Protein AF-A0A3M2BZP8-F1 (afdb_monomer_lite)

pLDDT: mean 83.69, std 23.98, range [23.84, 98.75]

Sequence (234 aa):
MWPFHSRRFLASRSTAAERRIIMSPLTSPSVQTRRSAGGCSAMNPIDATLLNRGLSWREYRATVEKNADVFDRVYDDPGFDDADLAPLHAVPPLTVVAIGEDWCPDVYHTLPAWVRVAERLPGWELKIFPRDQHPQLMDAFLYRGRARRVPVYAFYDRRRYLQTWWSGRSAEAQRAVDGWLAGRTFDQLEPAERAALGKRLDAGYRERFRRANFDEILALLKAFFHLGPDGAGA

Radius of gyration: 27.1 Å; chains: 1; bounding box: 59×71×75 Å

Foldseek 3Di:
DDDDDDDDDDDDDDDDDDDDDDDDDDDDDDDPPDPDCPDPPPFALDDPVRLVPFDAPVRVLVVQPAPNVLLVVCLVVVPDDVQLLQLVLLPAAKEKEWEDDNPDLQCSLAVSSVSVSQVPHPNHHYGYDHCVVCVSSLQSVADVNHHSFDTKIWIAHPVRGTQDIDGHFAPVLVVVLCVLCVPHDLVPDDPVSNVVSVVVSNVCSVPPRSVRRSVVVSVVSCVSQVQDPNSDHD

Structure (mmCIF, N/CA/C/O backbone):
data_AF-A0A3M2BZP8-F1
#
_entry.id   AF-A0A3M2BZP8-F1
#
loop_
_atom_site.group_PDB
_atom_site.id
_atom_site.type_symbol
_atom_site.label_atom_id
_atom_site.label_alt_id
_atom_site.label_comp_id
_atom_site.label_asym_id
_atom_site.label_entity_id
_atom_site.label_seq_id
_atom_site.pdbx_PDB_ins_code
_atom_site.Cartn_x
_atom_site.Cartn_y
_atom_site.Cartn_z
_atom_site.occupancy
_atom_site.B_iso_or_equiv
_atom_site.auth_seq_id
_atom_site.auth_comp_id
_atom_site.auth_asym_id
_atom_site.auth_atom_id
_atom_site.pdbx_PDB_model_num
ATOM 1 N N . MET A 1 1 ? 41.852 29.435 -46.668 1.00 35.12 1 MET A N 1
ATOM 2 C CA . MET A 1 1 ? 41.177 30.748 -46.714 1.00 35.12 1 MET A CA 1
ATOM 3 C C . MET A 1 1 ? 40.798 31.108 -45.276 1.00 35.12 1 MET A C 1
ATOM 5 O O . MET A 1 1 ? 40.003 30.406 -44.672 1.00 35.12 1 MET A O 1
ATOM 9 N N . TRP A 1 2 ? 41.532 32.055 -44.687 1.00 23.84 2 TRP A N 1
ATOM 10 C CA . TRP A 1 2 ? 41.363 32.664 -43.345 1.00 23.84 2 TRP A CA 1
ATOM 11 C C . TRP A 1 2 ? 40.157 33.649 -43.322 1.00 23.84 2 TRP A C 1
ATOM 13 O O . TRP A 1 2 ? 39.629 33.869 -44.413 1.00 23.84 2 TRP A O 1
ATOM 23 N N . PRO A 1 3 ? 39.769 34.327 -42.200 1.00 47.00 3 PRO A N 1
ATOM 24 C CA . PRO A 1 3 ? 40.460 34.448 -40.895 1.00 47.00 3 PRO A CA 1
ATOM 25 C C . PRO A 1 3 ? 39.604 34.384 -39.588 1.00 47.00 3 PRO A C 1
ATOM 27 O O . PRO A 1 3 ? 38.404 34.625 -39.570 1.00 47.00 3 PRO A O 1
ATOM 30 N N . PHE A 1 4 ? 40.314 34.109 -38.480 1.00 29.33 4 PHE A N 1
ATOM 31 C CA . PHE A 1 4 ? 40.348 34.746 -37.140 1.00 29.33 4 PHE A CA 1
ATOM 32 C C . PHE A 1 4 ? 39.194 35.632 -36.613 1.00 29.33 4 PHE A C 1
ATOM 34 O O . PHE A 1 4 ? 38.846 36.622 -37.246 1.00 29.33 4 PHE A O 1
ATOM 41 N N . HIS A 1 5 ? 38.840 35.453 -35.323 1.00 33.66 5 HIS A N 1
ATOM 42 C CA . HIS A 1 5 ? 39.260 36.363 -34.226 1.00 33.66 5 HIS A CA 1
ATOM 43 C C . HIS A 1 5 ? 39.011 35.785 -32.814 1.00 33.66 5 HIS A C 1
ATOM 45 O O . HIS A 1 5 ? 37.907 35.387 -32.456 1.00 33.66 5 HIS A O 1
ATOM 51 N N . SER A 1 6 ? 40.065 35.805 -31.997 1.00 37.69 6 SER A N 1
ATOM 52 C CA . SER A 1 6 ? 40.129 35.478 -30.569 1.00 37.69 6 SER A CA 1
ATOM 53 C C . SER A 1 6 ? 39.986 36.749 -29.713 1.00 37.69 6 SER A C 1
ATOM 55 O O . SER A 1 6 ? 40.478 37.813 -30.089 1.00 37.69 6 SER A O 1
ATOM 57 N N . ARG A 1 7 ? 39.333 36.660 -28.543 1.00 39.12 7 ARG A N 1
ATOM 58 C CA . ARG A 1 7 ? 39.250 37.759 -27.559 1.00 39.12 7 ARG A CA 1
ATOM 59 C C . ARG A 1 7 ? 40.073 37.444 -26.309 1.00 39.12 7 ARG A C 1
ATOM 61 O O . ARG A 1 7 ? 39.991 36.355 -25.751 1.00 39.12 7 ARG A O 1
ATOM 68 N N . ARG A 1 8 ? 40.883 38.434 -25.923 1.00 35.03 8 ARG A N 1
ATOM 69 C CA . ARG A 1 8 ? 41.808 38.474 -24.783 1.00 35.03 8 ARG A CA 1
ATOM 70 C C . ARG A 1 8 ? 41.093 38.779 -23.460 1.00 35.03 8 ARG A C 1
ATOM 72 O O . ARG A 1 8 ? 40.135 39.545 -23.429 1.00 35.03 8 ARG A O 1
ATOM 79 N N . PHE A 1 9 ? 41.673 38.242 -22.388 1.00 36.06 9 PHE A N 1
ATOM 80 C CA . PHE A 1 9 ? 41.517 38.638 -20.986 1.00 36.06 9 PHE A CA 1
ATOM 81 C C . PHE A 1 9 ? 42.025 40.064 -20.721 1.00 36.06 9 PHE A C 1
ATOM 83 O O . PHE A 1 9 ? 43.038 40.466 -21.293 1.00 36.06 9 PHE A O 1
ATOM 90 N N . LEU A 1 10 ? 41.404 40.757 -19.761 1.00 35.00 10 LEU A N 1
ATOM 91 C CA . LEU A 1 10 ? 42.016 41.844 -18.990 1.00 35.00 10 LEU A CA 1
ATOM 92 C C . LEU A 1 10 ? 41.436 41.863 -17.567 1.00 35.00 10 LEU A C 1
ATOM 94 O O . LEU A 1 10 ? 40.225 41.897 -17.369 1.00 35.00 10 LEU A O 1
ATOM 98 N N . ALA A 1 11 ? 42.346 41.801 -16.597 1.00 35.75 11 ALA A N 1
ATOM 99 C CA . ALA A 1 11 ? 42.114 41.857 -15.161 1.00 35.75 11 ALA A CA 1
ATOM 100 C C . ALA A 1 11 ? 41.783 43.287 -14.695 1.00 35.75 11 ALA A C 1
ATOM 102 O O . ALA A 1 11 ? 42.394 44.244 -15.176 1.00 35.75 11 ALA A O 1
ATOM 103 N N . SER A 1 12 ? 40.876 43.437 -13.722 1.00 38.34 12 SER A N 1
ATOM 104 C CA . SER A 1 12 ? 40.626 44.722 -13.055 1.00 38.34 12 SER A CA 1
ATOM 105 C C . SER A 1 12 ? 41.411 44.833 -11.749 1.00 38.34 12 SER A C 1
ATOM 107 O O . SER A 1 12 ? 41.477 43.900 -10.950 1.00 38.34 12 SER A O 1
ATOM 109 N N . ARG A 1 13 ? 42.015 46.006 -11.554 1.00 34.12 13 ARG A N 1
ATOM 110 C CA . ARG A 1 13 ? 42.872 46.366 -10.424 1.00 34.12 13 ARG A CA 1
ATOM 111 C C . ARG A 1 13 ? 42.067 46.735 -9.175 1.00 34.12 13 ARG A C 1
ATOM 113 O O . ARG A 1 13 ? 40.974 47.282 -9.262 1.00 34.12 13 ARG A O 1
ATOM 120 N N . SER A 1 14 ? 42.698 46.453 -8.040 1.00 34.34 14 SER A N 1
ATOM 121 C CA . SER A 1 14 ? 42.364 46.865 -6.676 1.00 34.34 14 SER A CA 1
ATOM 122 C C . SER A 1 14 ? 42.634 48.358 -6.448 1.00 34.34 14 SER A C 1
ATOM 124 O O . SER A 1 14 ? 43.655 48.870 -6.912 1.00 34.34 14 SER A O 1
ATOM 126 N N . THR A 1 15 ? 41.774 49.020 -5.670 1.00 34.75 15 THR A N 1
ATOM 127 C CA . THR A 1 15 ? 42.118 50.226 -4.907 1.00 34.75 15 THR A CA 1
ATOM 128 C C . THR A 1 15 ? 41.567 50.113 -3.486 1.00 34.75 15 THR A C 1
ATOM 130 O O . THR A 1 15 ? 40.387 49.848 -3.263 1.00 34.75 15 THR A O 1
ATOM 133 N N . ALA A 1 16 ? 42.472 50.285 -2.525 1.00 33.19 16 ALA A N 1
ATOM 134 C CA . ALA A 1 16 ? 42.224 50.300 -1.093 1.00 33.19 16 ALA A CA 1
ATOM 135 C C . ALA A 1 16 ? 41.763 51.690 -0.629 1.00 33.19 16 ALA A C 1
ATOM 137 O O . ALA A 1 16 ? 42.262 52.703 -1.117 1.00 33.19 16 ALA A O 1
ATOM 138 N N . ALA A 1 17 ? 40.865 51.725 0.355 1.00 33.28 17 ALA A N 1
ATOM 139 C CA . ALA A 1 17 ? 40.639 52.879 1.216 1.00 33.28 17 ALA A CA 1
ATOM 140 C C . ALA A 1 17 ? 40.356 52.387 2.644 1.00 33.28 17 ALA A C 1
ATOM 142 O O . ALA A 1 17 ? 39.631 51.415 2.862 1.00 33.28 17 ALA A O 1
ATOM 143 N N . GLU A 1 18 ? 41.019 53.041 3.587 1.00 39.38 18 GLU A N 1
ATOM 144 C CA . GLU A 1 18 ? 41.292 52.641 4.963 1.00 39.38 18 GLU A CA 1
ATOM 145 C C . GLU A 1 18 ? 40.043 52.560 5.854 1.00 39.38 18 GLU A C 1
ATOM 147 O O . GLU A 1 18 ? 39.117 53.365 5.743 1.00 39.38 18 GLU A O 1
ATOM 152 N N . ARG A 1 19 ? 40.048 51.636 6.827 1.00 36.38 19 ARG A N 1
ATOM 153 C CA . ARG A 1 19 ? 39.135 51.677 7.978 1.00 36.38 19 ARG A CA 1
ATOM 154 C C . ARG A 1 19 ? 39.899 51.460 9.281 1.00 36.38 19 ARG A C 1
ATOM 156 O O . ARG A 1 19 ? 40.501 50.414 9.502 1.00 36.38 19 ARG A O 1
ATOM 163 N N . ARG A 1 20 ? 39.845 52.492 10.129 1.00 33.12 20 ARG A N 1
ATOM 164 C CA . ARG A 1 20 ? 40.315 52.518 11.519 1.00 33.12 20 ARG A CA 1
ATOM 165 C C . ARG A 1 20 ? 39.634 51.431 12.350 1.00 33.12 20 ARG A C 1
ATOM 167 O O . ARG A 1 20 ? 38.415 51.284 12.317 1.00 33.12 20 ARG A O 1
ATOM 174 N N . ILE A 1 21 ? 40.449 50.750 13.145 1.00 34.12 21 ILE A N 1
ATOM 175 C CA . ILE A 1 21 ? 40.053 49.850 14.225 1.00 34.12 21 ILE A CA 1
ATOM 176 C C . ILE A 1 21 ? 39.762 50.704 15.463 1.00 34.12 21 ILE A C 1
ATOM 178 O O . ILE A 1 21 ? 40.644 51.422 15.927 1.00 34.12 21 ILE A O 1
ATOM 182 N N . ILE A 1 22 ? 38.552 50.598 16.014 1.00 35.16 22 ILE A N 1
ATOM 183 C CA . ILE A 1 22 ? 38.266 50.915 17.419 1.00 35.16 22 ILE A CA 1
ATOM 184 C C . ILE A 1 22 ? 37.367 49.791 17.949 1.00 35.16 22 ILE A C 1
ATOM 186 O O . ILE A 1 22 ? 36.226 49.641 17.518 1.00 35.16 22 ILE A O 1
ATOM 190 N N . MET A 1 23 ? 37.915 48.967 18.845 1.00 31.11 23 MET A N 1
ATOM 191 C CA . MET A 1 23 ? 37.182 47.961 19.618 1.00 31.11 23 MET A CA 1
ATOM 192 C C . MET A 1 23 ? 36.393 48.641 20.742 1.00 31.11 23 MET A C 1
ATOM 194 O O . MET A 1 23 ? 36.944 49.452 21.485 1.00 31.11 23 MET A O 1
ATOM 198 N N . SER A 1 24 ? 35.129 48.259 20.921 1.00 32.78 24 SER A N 1
ATOM 199 C CA . SER A 1 24 ? 34.401 48.395 22.190 1.00 32.78 24 SER A CA 1
ATOM 200 C C . SER A 1 24 ? 33.274 47.355 22.287 1.00 32.78 24 SER A C 1
ATOM 202 O O . SER A 1 24 ? 32.834 46.848 21.254 1.00 32.78 24 SER A O 1
ATOM 204 N N . PRO A 1 25 ? 32.896 46.947 23.513 1.00 31.83 25 PRO A N 1
ATOM 205 C CA . PRO A 1 25 ? 32.469 45.582 23.798 1.00 31.83 25 PRO A CA 1
ATOM 206 C C . PRO A 1 25 ? 30.971 45.325 23.604 1.00 31.83 25 PRO A C 1
ATOM 208 O O . PRO A 1 25 ? 30.134 46.223 23.616 1.00 31.83 25 PRO A O 1
ATOM 211 N N . LEU A 1 26 ? 30.682 44.033 23.454 1.00 38.44 26 LEU A N 1
ATOM 212 C CA . LEU A 1 26 ? 29.380 43.395 23.302 1.00 38.44 26 LEU A CA 1
ATOM 213 C C . LEU A 1 26 ? 28.399 43.756 24.430 1.00 38.44 26 LEU A C 1
ATOM 215 O O . LEU A 1 26 ? 28.642 43.441 25.593 1.00 38.44 26 LEU A O 1
ATOM 219 N N . THR A 1 27 ? 27.229 44.270 24.061 1.00 35.22 27 THR A N 1
ATOM 220 C CA . THR A 1 27 ? 25.998 44.162 24.854 1.00 35.22 27 THR A CA 1
ATOM 221 C C . THR A 1 27 ? 24.877 43.653 23.948 1.00 35.22 27 THR A C 1
ATOM 223 O O . THR A 1 27 ? 24.523 44.265 22.943 1.00 35.22 27 THR A O 1
ATOM 226 N N . SER A 1 28 ? 24.366 42.460 24.266 1.00 34.47 28 SER A N 1
ATOM 227 C CA . SER A 1 28 ? 23.263 41.816 23.543 1.00 34.47 28 SER A CA 1
ATOM 228 C C . SER A 1 28 ? 21.929 42.460 23.924 1.00 34.47 28 SER A C 1
ATOM 230 O O . SER A 1 28 ? 21.627 42.515 25.117 1.00 34.47 28 SER A O 1
ATOM 232 N N . PRO A 1 29 ? 21.081 42.872 22.967 1.00 36.12 29 PRO A N 1
ATOM 233 C CA . PRO A 1 29 ? 19.684 43.138 23.256 1.00 36.12 29 PRO A CA 1
ATOM 234 C C . PRO A 1 29 ? 18.899 41.820 23.236 1.00 36.12 29 PRO A C 1
ATOM 236 O O . PRO A 1 29 ? 18.873 41.082 22.250 1.00 36.12 29 PRO A O 1
ATOM 239 N N . SER A 1 30 ? 18.261 41.526 24.363 1.00 36.44 30 SER A N 1
ATOM 240 C CA . SER A 1 30 ? 17.321 40.430 24.561 1.00 36.44 30 SER A CA 1
ATOM 241 C C . SER A 1 30 ? 16.102 40.592 23.648 1.00 36.44 30 SER A C 1
ATOM 243 O O . SER A 1 30 ? 15.212 41.407 23.889 1.00 36.44 30 SER A O 1
ATOM 245 N N . VAL A 1 31 ? 16.038 39.780 22.591 1.00 38.34 31 VAL A N 1
ATOM 246 C CA . VAL A 1 31 ? 14.840 39.636 21.759 1.00 38.34 31 VAL A CA 1
ATOM 247 C C . VAL A 1 31 ? 13.819 38.814 22.541 1.00 38.34 31 VAL A C 1
ATOM 249 O O . VAL A 1 31 ? 13.922 37.592 22.642 1.00 38.34 31 VAL A O 1
ATOM 252 N N . GLN A 1 32 ? 12.820 39.492 23.105 1.00 38.69 32 GLN A N 1
ATOM 253 C CA . GLN A 1 32 ? 11.603 38.849 23.589 1.00 38.69 32 GLN A CA 1
ATOM 254 C C . GLN A 1 32 ? 10.857 38.254 22.391 1.00 38.69 32 GLN A C 1
ATOM 256 O O . GLN A 1 32 ? 10.148 38.944 21.656 1.00 38.69 32 GLN A O 1
ATOM 261 N N . THR A 1 33 ? 11.020 36.952 22.184 1.00 36.69 33 THR A N 1
ATOM 262 C CA . THR A 1 33 ? 10.180 36.183 21.273 1.00 36.69 33 THR A CA 1
ATOM 263 C C . THR A 1 33 ? 8.782 36.094 21.873 1.00 36.69 33 THR A C 1
ATOM 265 O O . THR A 1 33 ? 8.541 35.410 22.868 1.00 36.69 33 THR A O 1
ATOM 268 N N . ARG A 1 34 ? 7.825 36.804 21.263 1.00 34.12 34 ARG A N 1
ATOM 269 C CA . ARG A 1 34 ? 6.402 36.528 21.469 1.00 34.12 34 ARG A CA 1
ATOM 270 C C . ARG A 1 34 ? 6.170 35.070 21.081 1.00 34.12 34 ARG A C 1
ATOM 272 O O . ARG A 1 34 ? 6.222 34.731 19.902 1.00 34.12 34 ARG A O 1
ATOM 279 N N . ARG A 1 35 ? 5.924 34.210 22.070 1.00 38.81 35 ARG A N 1
ATOM 280 C CA . ARG A 1 35 ? 5.328 32.893 21.846 1.00 38.81 35 ARG A CA 1
ATOM 281 C C . ARG A 1 35 ? 3.954 33.123 21.224 1.00 38.81 35 ARG A C 1
ATOM 283 O O . ARG A 1 35 ? 3.007 33.467 21.926 1.00 38.81 35 ARG A O 1
ATOM 290 N N . SER A 1 36 ? 3.849 32.956 19.910 1.00 37.56 36 SER A N 1
ATOM 291 C CA . SER A 1 36 ? 2.567 32.616 19.318 1.00 37.56 36 SER A CA 1
ATOM 292 C C . SER A 1 36 ? 2.178 31.254 19.886 1.00 37.56 36 SER A C 1
ATOM 294 O O . SER A 1 36 ? 2.935 30.285 19.814 1.00 37.56 36 SER A O 1
ATOM 296 N N . ALA A 1 37 ? 1.013 31.195 20.521 1.00 40.75 37 ALA A N 1
ATOM 297 C CA . ALA A 1 37 ? 0.361 29.947 20.868 1.00 40.75 37 ALA A CA 1
ATOM 298 C C . ALA A 1 37 ? -0.091 29.271 19.562 1.00 40.75 37 ALA A C 1
ATOM 300 O O . ALA A 1 37 ? -1.253 29.335 19.176 1.00 40.75 37 ALA A O 1
ATOM 301 N N . GLY A 1 38 ? 0.859 28.680 18.836 1.00 32.38 38 GLY A N 1
ATOM 302 C CA . GLY A 1 38 ? 0.574 27.694 17.806 1.00 32.38 38 GLY A CA 1
ATOM 303 C C . GLY A 1 38 ? 0.095 26.439 18.515 1.00 32.38 38 GLY A C 1
ATOM 304 O O . GLY A 1 38 ? 0.902 25.692 19.065 1.00 32.38 38 GLY A O 1
ATOM 305 N N . GLY A 1 39 ? -1.224 26.270 18.588 1.00 31.53 39 GLY A N 1
ATOM 306 C CA . GLY A 1 39 ? -1.847 25.096 19.180 1.00 31.53 39 GLY A CA 1
ATOM 307 C C . GLY A 1 39 ? -1.272 23.814 18.578 1.00 31.53 39 GLY A C 1
ATOM 308 O O . GLY A 1 39 ? -1.065 23.720 17.369 1.00 31.53 39 GLY A O 1
ATOM 309 N N . CYS A 1 40 ? -1.018 22.826 19.435 1.00 33.00 40 CYS A N 1
ATOM 310 C CA . CYS A 1 40 ? -0.748 21.450 19.033 1.00 33.00 40 CYS A CA 1
ATOM 311 C C . CYS A 1 40 ? -1.955 20.905 18.253 1.00 33.00 40 CYS A C 1
ATOM 313 O O . CYS A 1 40 ? -2.847 20.288 18.822 1.00 33.00 40 CYS A O 1
ATOM 315 N N . SER A 1 41 ? -1.991 21.154 16.947 1.00 39.12 41 SER A N 1
ATOM 316 C CA . SER A 1 41 ? -2.948 20.568 16.002 1.00 39.12 41 SER A CA 1
ATOM 317 C C . SER A 1 41 ? -2.222 19.680 14.982 1.00 39.12 41 SER A C 1
ATOM 319 O O . SER A 1 41 ? -2.598 19.595 13.823 1.00 39.12 41 SER A O 1
ATOM 321 N N . ALA A 1 42 ? -1.136 19.027 15.408 1.00 48.88 42 ALA A N 1
ATOM 322 C CA . ALA A 1 42 ? -0.264 18.234 14.540 1.00 48.88 42 ALA A CA 1
ATOM 323 C C . ALA A 1 42 ? -0.069 16.798 15.058 1.00 48.88 42 ALA A C 1
ATOM 325 O O . ALA A 1 42 ? 1.058 16.331 15.166 1.00 48.88 42 ALA A O 1
ATOM 326 N N . MET A 1 43 ? -1.145 16.096 15.428 1.00 55.44 43 MET A N 1
ATOM 327 C CA . MET A 1 43 ? -1.046 14.666 15.798 1.00 55.44 43 MET A CA 1
ATOM 328 C C . MET A 1 43 ? -2.004 13.745 15.048 1.00 55.44 43 MET A C 1
ATOM 330 O O . MET A 1 43 ? -1.977 12.537 15.256 1.00 55.44 43 MET A O 1
ATOM 334 N N . ASN A 1 44 ? -2.823 14.273 14.143 1.00 71.00 44 ASN A N 1
ATOM 335 C CA . ASN A 1 44 ? -3.632 13.432 13.281 1.00 71.00 44 ASN A CA 1
ATOM 336 C C . ASN A 1 44 ? -3.799 14.104 11.910 1.00 71.00 44 ASN A C 1
ATOM 338 O O . ASN A 1 44 ? -4.474 15.129 11.833 1.00 71.00 44 ASN A O 1
ATOM 342 N N . PRO A 1 45 ? -3.192 13.561 10.841 1.00 73.12 45 PRO A N 1
ATOM 343 C CA . PRO A 1 45 ? -3.278 14.164 9.517 1.00 73.12 45 PRO A CA 1
ATOM 344 C C . PRO A 1 45 ? -4.640 13.984 8.833 1.00 73.12 45 PRO A C 1
ATOM 346 O O . PRO A 1 45 ? -4.842 14.521 7.746 1.00 73.12 45 PRO A O 1
ATOM 349 N N . ILE A 1 46 ? -5.565 13.228 9.432 1.00 83.19 46 ILE A N 1
ATOM 350 C CA . ILE A 1 46 ? -6.859 12.893 8.835 1.00 83.19 46 ILE A CA 1
ATOM 351 C C . ILE A 1 46 ? -7.973 13.208 9.825 1.00 83.19 46 ILE A C 1
ATOM 353 O O . ILE A 1 46 ? -8.064 12.603 10.891 1.00 83.19 46 ILE A O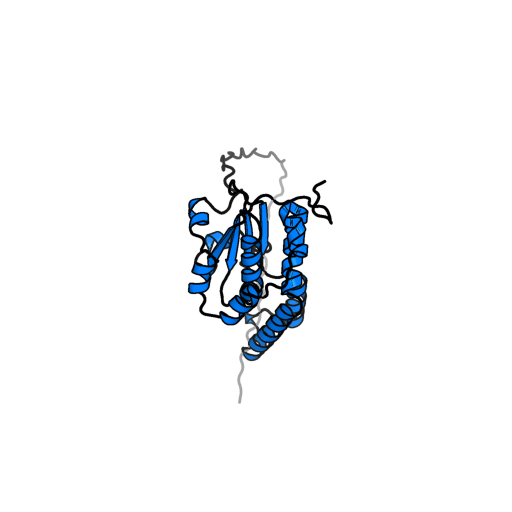 1
ATOM 357 N N . ASP A 1 47 ? -8.869 14.122 9.462 1.00 82.94 47 ASP A N 1
ATOM 358 C CA . ASP A 1 47 ? -10.075 14.346 10.251 1.00 82.94 47 ASP A CA 1
ATOM 359 C C . ASP A 1 47 ? -11.146 13.261 10.011 1.00 82.94 47 ASP A C 1
ATOM 361 O O . ASP A 1 47 ? -11.086 12.440 9.093 1.00 82.94 47 ASP A O 1
ATOM 365 N N . ALA A 1 48 ? -12.162 13.271 10.871 1.00 82.44 48 ALA A N 1
ATOM 366 C CA . ALA A 1 48 ? -13.317 12.384 10.799 1.00 82.44 48 ALA A CA 1
ATOM 367 C C . ALA A 1 48 ? -14.000 12.361 9.422 1.00 82.44 48 ALA A C 1
ATOM 369 O O . ALA A 1 48 ? -14.428 11.306 8.952 1.00 82.44 48 ALA A O 1
ATOM 370 N N . THR A 1 49 ? -14.132 13.536 8.812 1.00 85.94 49 THR A N 1
ATOM 371 C CA . THR A 1 49 ? -14.861 13.743 7.564 1.00 85.94 49 THR A CA 1
ATOM 372 C C . THR A 1 49 ? -14.097 13.126 6.404 1.00 85.94 49 THR A C 1
ATOM 374 O O . THR A 1 49 ? -14.692 12.437 5.579 1.00 85.94 49 THR A O 1
ATOM 377 N N . LEU A 1 50 ? -12.780 13.332 6.349 1.00 88.69 50 LEU A N 1
ATOM 378 C CA . LEU A 1 50 ? -11.928 12.759 5.320 1.00 88.69 50 LEU A CA 1
ATOM 379 C C . LEU A 1 50 ? -11.852 11.238 5.447 1.00 88.69 50 LEU A C 1
ATOM 381 O O . LEU A 1 50 ? -11.995 10.554 4.438 1.00 88.69 50 LEU A O 1
ATOM 385 N N . LEU A 1 51 ? -11.701 10.702 6.663 1.00 88.12 51 LEU A N 1
ATOM 386 C CA . LEU A 1 51 ? -11.627 9.253 6.878 1.00 88.12 51 LEU A CA 1
ATOM 387 C C . LEU A 1 51 ? -12.875 8.526 6.350 1.00 88.12 51 LEU A C 1
ATOM 389 O O . LEU A 1 51 ? -12.763 7.485 5.704 1.00 88.12 51 LEU A O 1
ATOM 393 N N . ASN A 1 52 ? -14.058 9.113 6.554 1.00 89.06 52 ASN A N 1
ATOM 394 C CA . ASN A 1 52 ? -15.331 8.559 6.087 1.00 89.06 52 ASN A CA 1
ATOM 395 C C . ASN A 1 52 ? -15.500 8.582 4.559 1.00 89.06 52 ASN A C 1
ATOM 397 O O . ASN A 1 52 ? -16.388 7.909 4.043 1.00 89.06 52 ASN A O 1
ATOM 401 N N . ARG A 1 53 ? -14.681 9.354 3.833 1.00 93.38 53 ARG A N 1
ATOM 402 C CA . ARG A 1 53 ? -14.713 9.435 2.363 1.00 93.38 53 ARG A CA 1
ATOM 403 C C . ARG A 1 53 ? -13.838 8.390 1.678 1.00 93.38 53 ARG A C 1
ATOM 405 O O . ARG A 1 53 ? -13.858 8.320 0.452 1.00 93.38 53 ARG A O 1
ATOM 412 N N . GLY A 1 54 ? -13.047 7.632 2.434 1.00 96.12 54 GLY A N 1
ATOM 413 C CA . GLY A 1 54 ? -12.219 6.585 1.856 1.00 96.12 54 GLY A CA 1
ATOM 414 C C . GLY A 1 54 ? -13.074 5.460 1.285 1.00 96.12 54 GLY A C 1
ATOM 415 O O . GLY A 1 54 ? -14.059 5.039 1.892 1.00 96.12 54 GLY A O 1
ATOM 416 N N . LEU A 1 55 ? -12.678 4.980 0.113 1.00 98.38 55 LEU A N 1
ATOM 417 C CA . LEU A 1 55 ? -13.392 3.953 -0.627 1.00 98.38 55 LEU A CA 1
ATOM 418 C C . LEU A 1 55 ? -13.254 2.605 0.083 1.00 98.38 55 LEU A C 1
ATOM 420 O O . LEU A 1 55 ? -12.173 2.242 0.554 1.00 98.38 55 LEU A O 1
ATOM 424 N N . SER A 1 56 ? -14.332 1.830 0.127 1.00 98.38 56 SER A N 1
ATOM 425 C CA . SER A 1 56 ? -14.229 0.394 0.390 1.00 98.38 56 SER A CA 1
ATOM 426 C C . SER A 1 56 ? -13.454 -0.303 -0.732 1.00 98.38 56 SER A C 1
ATOM 428 O O . SER A 1 56 ? -13.315 0.228 -1.837 1.00 98.38 56 SER A O 1
ATOM 430 N N . TRP A 1 57 ? -13.001 -1.534 -0.487 1.00 98.25 57 TRP A N 1
ATOM 431 C CA . TRP A 1 57 ? -12.384 -2.360 -1.529 1.00 98.25 57 TRP A CA 1
ATOM 432 C C . TRP A 1 57 ? -13.255 -2.474 -2.783 1.00 98.25 57 TRP A C 1
ATOM 434 O O . TRP A 1 57 ? -12.766 -2.246 -3.883 1.00 98.25 57 TRP A O 1
ATOM 444 N N . ARG A 1 58 ? -14.554 -2.756 -2.623 1.00 98.25 58 ARG A N 1
ATOM 445 C CA . ARG A 1 58 ? -15.495 -2.880 -3.745 1.00 98.25 58 ARG A CA 1
ATOM 446 C C . ARG A 1 58 ? -15.591 -1.589 -4.560 1.00 98.25 58 ARG A C 1
ATOM 448 O O . ARG A 1 58 ? -15.626 -1.647 -5.785 1.00 98.25 58 ARG A O 1
ATOM 455 N N . GLU A 1 59 ? -15.649 -0.439 -3.891 1.00 98.56 59 GLU A N 1
ATOM 456 C CA . GLU A 1 59 ? -15.730 0.866 -4.556 1.00 98.56 59 GLU A CA 1
ATOM 457 C C . GLU A 1 59 ? -14.426 1.211 -5.275 1.00 98.56 59 GLU A C 1
ATOM 459 O O . GLU A 1 59 ? -14.468 1.583 -6.441 1.00 98.56 59 GLU A O 1
ATOM 464 N N . TYR A 1 60 ? -13.274 1.019 -4.628 1.00 98.50 60 TYR A N 1
ATOM 465 C CA . TYR A 1 60 ? -11.973 1.241 -5.260 1.00 98.50 60 TYR A CA 1
ATOM 466 C C . TYR A 1 60 ? -11.740 0.291 -6.435 1.00 98.50 60 TYR A C 1
ATOM 468 O O . TYR A 1 60 ? -11.322 0.708 -7.509 1.00 98.50 60 TYR A O 1
ATOM 476 N N . ARG A 1 61 ? -12.063 -0.997 -6.280 1.00 98.25 61 ARG A N 1
ATOM 477 C CA . ARG A 1 61 ? -11.891 -1.990 -7.342 1.00 98.25 61 ARG A CA 1
ATOM 478 C C . ARG A 1 61 ? -12.734 -1.670 -8.578 1.00 98.25 61 ARG A C 1
ATOM 480 O O . ARG A 1 61 ? -12.308 -1.997 -9.683 1.00 98.25 61 ARG A O 1
ATOM 487 N N . ALA A 1 62 ? -13.878 -1.003 -8.411 1.00 98.19 62 ALA A N 1
ATOM 488 C CA . ALA A 1 62 ? -14.703 -0.520 -9.516 1.00 98.19 62 ALA A CA 1
ATOM 489 C C . ALA A 1 62 ? -14.079 0.666 -10.278 1.00 98.19 62 ALA A C 1
ATOM 491 O O . ALA A 1 62 ? -14.466 0.907 -11.418 1.00 98.19 62 ALA A O 1
ATOM 492 N N . THR A 1 63 ? -13.119 1.387 -9.684 1.00 97.62 63 THR A N 1
ATOM 493 C CA . THR A 1 63 ? -12.375 2.471 -10.352 1.00 97.62 63 THR A CA 1
ATOM 494 C C . THR A 1 63 ? -11.054 2.011 -10.968 1.00 97.62 63 THR A C 1
ATOM 496 O O . THR A 1 63 ? -10.371 2.819 -11.584 1.00 97.62 63 THR A O 1
ATOM 499 N N . VAL A 1 64 ? -10.651 0.750 -10.770 1.00 97.81 64 VAL A N 1
ATOM 500 C CA . VAL A 1 64 ? -9.391 0.203 -11.297 1.00 97.81 64 VAL A CA 1
ATOM 501 C C . VAL A 1 64 ? -9.500 -0.005 -12.809 1.00 97.81 64 VAL A C 1
ATOM 503 O O . VAL A 1 64 ? -10.313 -0.806 -13.273 1.00 97.81 64 VAL A O 1
ATOM 506 N N . GLU A 1 65 ? -8.631 0.663 -13.563 1.00 97.62 65 GLU A N 1
ATOM 507 C CA . GLU A 1 65 ? -8.519 0.556 -15.022 1.00 97.62 65 GLU A CA 1
ATOM 508 C C . GLU A 1 65 ? -7.297 -0.276 -15.441 1.00 97.62 65 GLU A C 1
ATOM 510 O O . GLU A 1 65 ? -7.305 -0.927 -16.489 1.00 97.62 65 GLU A O 1
ATOM 515 N N . LYS A 1 66 ? -6.234 -0.281 -14.626 1.00 97.12 66 LYS A N 1
ATOM 516 C CA . LYS A 1 66 ? -4.961 -0.965 -14.907 1.00 97.12 66 LYS A CA 1
ATOM 517 C C . LYS A 1 66 ? -4.687 -2.091 -13.918 1.00 97.12 66 LYS A C 1
ATOM 519 O O . LYS A 1 66 ? -4.958 -1.975 -12.731 1.00 97.12 66 LYS A O 1
ATOM 524 N N . ASN A 1 67 ? -4.080 -3.173 -14.413 1.00 97.69 67 ASN A N 1
ATOM 525 C CA . ASN A 1 67 ? -3.627 -4.318 -13.604 1.00 97.69 67 ASN A CA 1
ATOM 526 C C . ASN A 1 67 ? -4.743 -4.989 -12.783 1.00 97.69 67 ASN A C 1
ATOM 528 O O . ASN A 1 67 ? -4.485 -5.612 -11.753 1.00 97.69 67 ASN A O 1
ATOM 532 N N . ALA A 1 68 ? -5.988 -4.860 -13.246 1.00 97.94 68 ALA A N 1
ATOM 533 C CA . ALA A 1 68 ? -7.183 -5.382 -12.598 1.00 97.94 68 ALA A CA 1
ATOM 534 C C . ALA A 1 68 ? -7.083 -6.898 -12.327 1.00 97.94 68 ALA A C 1
ATOM 536 O O . ALA A 1 68 ? -7.460 -7.366 -11.257 1.00 97.94 68 ALA A O 1
ATOM 537 N N . ASP A 1 69 ? -6.478 -7.645 -13.256 1.00 98.00 69 ASP A N 1
ATOM 538 C CA . ASP A 1 69 ? -6.222 -9.082 -13.125 1.00 98.00 69 ASP A CA 1
ATOM 539 C C . ASP A 1 69 ? -5.249 -9.415 -11.984 1.00 98.00 69 ASP A C 1
ATOM 541 O O . ASP A 1 69 ? -5.371 -10.460 -11.346 1.00 98.00 69 ASP A O 1
ATOM 545 N N . VAL A 1 70 ? -4.266 -8.546 -11.724 1.00 97.88 70 VAL A N 1
ATOM 546 C CA . VAL A 1 70 ? -3.306 -8.734 -10.633 1.00 97.88 70 VAL A CA 1
ATOM 547 C C . VAL A 1 70 ? -3.957 -8.390 -9.301 1.00 97.88 70 VAL A C 1
ATOM 549 O O . VAL A 1 70 ? -3.785 -9.150 -8.352 1.00 97.88 70 VAL A O 1
ATOM 552 N N . PHE A 1 71 ? -4.751 -7.315 -9.245 1.00 98.50 71 PHE A N 1
ATOM 553 C CA . PHE A 1 71 ? -5.555 -6.990 -8.064 1.00 98.50 71 PHE A CA 1
ATOM 554 C C . PHE A 1 71 ? -6.423 -8.181 -7.638 1.00 98.50 71 PHE A C 1
ATOM 556 O O . PHE A 1 71 ? -6.378 -8.568 -6.472 1.00 98.50 71 PHE A O 1
ATOM 563 N N . ASP A 1 72 ? -7.152 -8.785 -8.580 1.00 98.44 72 ASP A N 1
ATOM 564 C CA . ASP A 1 72 ? -8.030 -9.929 -8.301 1.00 98.44 72 ASP A CA 1
ATOM 565 C C . ASP A 1 72 ? -7.225 -11.156 -7.862 1.00 98.44 72 ASP A C 1
ATOM 567 O O . ASP A 1 72 ? -7.501 -11.748 -6.822 1.00 98.44 72 ASP A O 1
ATOM 571 N N . ARG A 1 73 ? -6.144 -11.484 -8.580 1.00 98.25 73 ARG A N 1
ATOM 572 C CA . ARG A 1 73 ? -5.287 -12.630 -8.243 1.00 98.25 73 ARG A CA 1
ATOM 573 C C . ARG A 1 73 ? -4.690 -12.530 -6.840 1.00 98.25 73 ARG A C 1
ATOM 575 O O . ARG A 1 73 ? -4.615 -13.533 -6.143 1.00 98.25 73 ARG A O 1
ATOM 582 N N . VAL A 1 74 ? -4.227 -11.346 -6.439 1.00 98.44 74 VAL A N 1
ATOM 583 C CA . VAL A 1 74 ? -3.648 -11.135 -5.102 1.00 98.44 74 VAL A CA 1
ATOM 584 C C . VAL A 1 74 ? -4.742 -11.069 -4.035 1.00 98.44 74 VAL A C 1
ATOM 586 O O . VAL A 1 74 ? -4.491 -11.423 -2.890 1.00 98.44 74 VAL A O 1
ATOM 589 N N . TYR A 1 75 ? -5.956 -10.631 -4.374 1.00 98.50 75 TYR A N 1
ATOM 590 C CA . TYR A 1 75 ? -7.088 -10.708 -3.452 1.00 98.50 75 TYR A CA 1
ATOM 591 C C . TYR A 1 75 ? -7.450 -12.171 -3.139 1.00 98.50 75 TYR A C 1
ATOM 593 O O . TYR A 1 75 ? -7.669 -12.517 -1.975 1.00 98.50 75 TYR A O 1
ATOM 601 N N . ASP A 1 76 ? -7.462 -13.022 -4.166 1.00 98.19 76 ASP A N 1
ATOM 602 C CA . ASP A 1 76 ? -7.778 -14.448 -4.050 1.00 98.19 76 ASP A CA 1
ATOM 603 C C . ASP A 1 76 ? -6.652 -15.241 -3.365 1.00 98.19 76 ASP A C 1
ATOM 605 O O . ASP A 1 76 ? -6.920 -16.070 -2.494 1.00 98.19 76 ASP A O 1
ATOM 609 N N . ASP A 1 77 ? -5.393 -14.948 -3.710 1.00 97.44 77 ASP A N 1
ATOM 610 C CA . ASP A 1 77 ? -4.187 -15.525 -3.106 1.00 97.44 77 ASP A CA 1
ATOM 611 C C . ASP A 1 77 ? -3.260 -14.423 -2.545 1.00 97.44 77 ASP A C 1
ATOM 613 O O . ASP A 1 77 ? -2.318 -13.960 -3.218 1.00 97.44 77 ASP A O 1
ATOM 617 N N . PRO A 1 78 ? -3.513 -13.980 -1.298 1.00 96.62 78 PRO A N 1
ATOM 618 C CA . PRO A 1 78 ? -2.800 -12.857 -0.704 1.00 96.62 78 PRO A CA 1
ATOM 619 C C . PRO A 1 78 ? -1.399 -13.213 -0.192 1.00 96.62 78 PRO A C 1
ATOM 621 O O . PRO A 1 78 ? -0.660 -12.311 0.205 1.00 96.62 78 PRO A O 1
ATOM 624 N N . GLY A 1 79 ? -1.003 -14.492 -0.223 1.00 95.12 79 GLY A N 1
ATOM 625 C CA . GLY A 1 79 ? 0.333 -14.929 0.189 1.00 95.12 79 GLY A CA 1
ATOM 626 C C . GLY A 1 79 ? 0.594 -14.898 1.701 1.00 95.12 79 GLY A C 1
ATOM 627 O O . GLY A 1 79 ? 1.754 -14.820 2.105 1.00 95.12 79 GLY A O 1
ATOM 628 N N . PHE A 1 80 ? -0.464 -14.951 2.514 1.00 96.50 80 PHE A N 1
ATOM 629 C CA . PHE A 1 80 ? -0.414 -15.170 3.963 1.00 96.50 80 PHE A CA 1
ATOM 630 C C . PHE A 1 80 ? -1.495 -16.175 4.386 1.00 96.50 80 PHE A C 1
ATOM 632 O O . PHE A 1 80 ? -2.512 -16.335 3.697 1.00 96.50 80 PHE A O 1
ATOM 639 N N . ASP A 1 81 ? -1.306 -16.805 5.542 1.00 96.00 81 ASP A N 1
ATOM 640 C CA . ASP A 1 81 ? -2.282 -17.705 6.161 1.00 96.00 81 ASP A CA 1
ATOM 641 C C . ASP A 1 81 ? -2.757 -17.209 7.541 1.00 96.00 81 ASP A C 1
ATOM 643 O O . ASP A 1 81 ? -2.469 -16.089 7.964 1.00 96.00 81 ASP A O 1
ATOM 647 N N . ASP A 1 82 ? -3.555 -18.015 8.238 1.00 94.88 82 ASP A N 1
ATOM 648 C CA . ASP A 1 82 ? -4.097 -17.630 9.544 1.00 94.88 82 ASP A C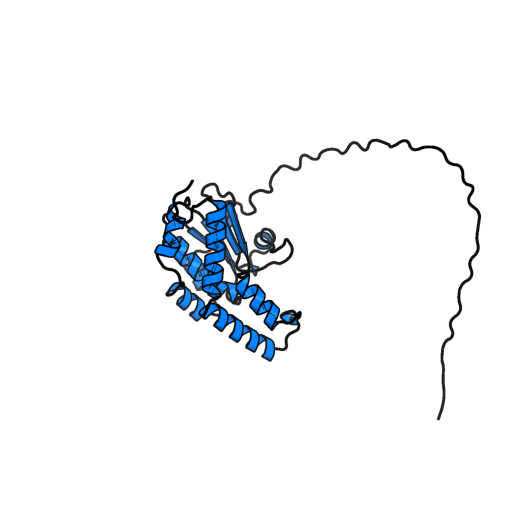A 1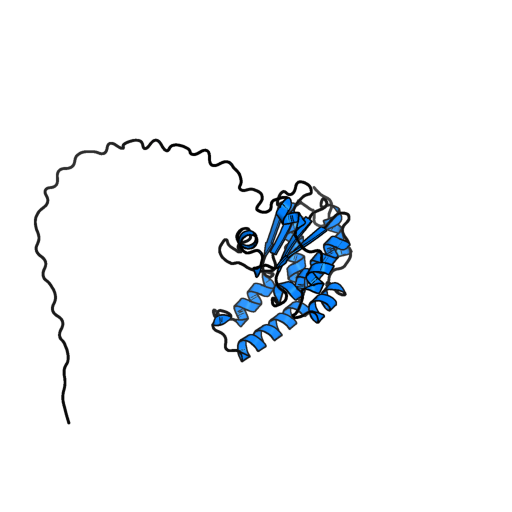
ATOM 649 C C . ASP A 1 82 ? -3.025 -17.622 10.651 1.00 94.88 82 ASP A C 1
ATOM 651 O O . ASP A 1 82 ? -3.166 -16.890 11.632 1.00 94.88 82 ASP A O 1
ATOM 655 N N . ALA A 1 83 ? -1.927 -18.372 10.494 1.00 95.69 83 ALA A N 1
ATOM 656 C CA . ALA A 1 83 ? -0.814 -18.345 11.442 1.00 95.69 83 ALA A CA 1
ATOM 657 C C . ALA A 1 83 ? -0.049 -17.017 11.348 1.00 95.69 83 ALA A C 1
ATOM 659 O O . ALA A 1 83 ? 0.357 -16.462 12.372 1.00 95.69 83 ALA A O 1
ATOM 660 N N . ASP A 1 84 ? 0.070 -16.458 10.142 1.00 96.06 84 ASP A N 1
ATOM 661 C CA . ASP A 1 84 ? 0.601 -15.111 9.929 1.00 96.06 84 ASP A CA 1
ATOM 662 C C . ASP A 1 84 ? -0.266 -14.026 10.613 1.00 96.06 84 ASP A C 1
ATOM 664 O O . ASP A 1 84 ? 0.264 -13.023 11.104 1.00 96.06 84 ASP A O 1
ATOM 668 N N . LEU A 1 85 ? -1.591 -14.225 10.691 1.00 96.31 85 LEU A N 1
ATOM 669 C CA . LEU A 1 85 ? -2.526 -13.291 11.337 1.00 96.31 85 LEU A CA 1
ATOM 670 C C . LEU A 1 85 ? -2.658 -13.477 12.851 1.00 96.31 85 LEU A C 1
ATOM 672 O O . LEU A 1 85 ? -3.064 -12.532 13.530 1.00 96.31 85 LEU A O 1
ATOM 676 N N . ALA A 1 86 ? -2.303 -14.647 13.389 1.00 95.25 86 ALA A N 1
ATOM 677 C CA . ALA A 1 86 ? -2.455 -14.983 14.806 1.00 95.25 86 ALA A CA 1
ATOM 678 C C . ALA A 1 86 ? -1.992 -13.864 15.771 1.00 95.25 86 ALA A C 1
ATOM 680 O O . ALA A 1 86 ? -2.763 -13.498 16.663 1.00 95.25 86 ALA A O 1
ATOM 681 N N . PRO A 1 87 ? -0.817 -13.225 15.582 1.00 93.50 87 PRO A N 1
ATOM 682 C CA . PRO A 1 87 ? -0.367 -12.155 16.473 1.00 93.50 87 PRO A CA 1
ATOM 683 C C . PRO A 1 87 ? -1.261 -10.908 16.433 1.00 93.50 87 PRO A C 1
ATOM 685 O O . PRO A 1 87 ? -1.382 -10.199 17.429 1.00 93.50 87 PRO A O 1
ATOM 688 N N . LEU A 1 88 ? -1.902 -10.626 15.297 1.00 95.38 88 LEU A N 1
ATOM 689 C CA . LEU A 1 88 ? -2.732 -9.435 15.121 1.00 95.38 88 LEU A CA 1
ATOM 690 C C . LEU A 1 88 ? -4.075 -9.528 15.856 1.00 95.38 88 LEU A C 1
ATOM 692 O O . LEU A 1 88 ? -4.710 -8.500 16.068 1.00 95.38 88 LEU A O 1
ATOM 696 N N . HIS A 1 89 ? -4.488 -10.710 16.326 1.00 94.38 89 HIS A N 1
ATOM 697 C CA . HIS A 1 89 ? -5.679 -10.838 17.174 1.00 94.38 89 HIS A CA 1
ATOM 698 C C . HIS A 1 89 ? -5.522 -10.174 18.551 1.00 94.38 89 HIS A C 1
ATOM 700 O O . HIS A 1 89 ? -6.525 -9.835 19.176 1.00 94.38 89 HIS A O 1
ATOM 706 N N . ALA A 1 90 ? -4.286 -9.951 19.012 1.00 93.75 90 ALA A N 1
ATOM 707 C CA . ALA A 1 90 ? -4.004 -9.188 20.228 1.00 93.75 90 ALA A CA 1
ATOM 708 C C . ALA A 1 90 ? -4.023 -7.662 20.001 1.00 93.75 90 ALA A C 1
ATOM 710 O O . ALA A 1 90 ? -3.976 -6.889 20.959 1.00 93.75 90 ALA A O 1
ATOM 711 N N . VAL A 1 91 ? -4.096 -7.211 18.745 1.00 95.50 91 VAL A N 1
ATOM 712 C CA . VAL A 1 91 ? -4.129 -5.790 18.389 1.00 95.50 91 VAL A CA 1
ATOM 713 C C . VAL A 1 91 ? -5.574 -5.285 18.457 1.00 95.50 91 VAL A C 1
ATOM 715 O O . VAL A 1 91 ? -6.473 -5.928 17.904 1.00 95.50 91 VAL A O 1
ATOM 718 N N . PRO A 1 92 ? -5.841 -4.131 19.103 1.00 95.62 92 PRO A N 1
ATOM 719 C CA . PRO A 1 92 ? -7.179 -3.553 19.108 1.00 95.62 92 PRO A CA 1
ATOM 720 C C . PRO A 1 92 ? -7.649 -3.271 17.675 1.00 95.62 92 PRO A C 1
ATOM 722 O O . PRO A 1 92 ? -6.820 -3.013 16.810 1.00 95.62 92 PRO A O 1
ATOM 725 N N . PRO A 1 93 ? -8.961 -3.257 17.396 1.00 97.38 93 PRO A N 1
ATOM 726 C CA . PRO A 1 93 ? -9.445 -3.024 16.040 1.00 97.38 93 PRO A CA 1
ATOM 727 C C . PRO A 1 93 ? -8.960 -1.695 15.453 1.00 97.38 93 PRO A C 1
ATOM 729 O O . PRO A 1 93 ? -9.108 -0.649 16.097 1.00 97.38 93 PRO A O 1
ATOM 732 N N . LEU A 1 94 ? -8.401 -1.751 14.240 1.00 97.69 94 LEU A N 1
ATOM 733 C CA . LEU A 1 94 ? -7.807 -0.606 13.549 1.00 97.69 94 LEU A CA 1
ATOM 734 C C . LEU A 1 94 ? -8.551 -0.267 12.258 1.00 97.69 94 LEU A C 1
ATOM 736 O O . LEU A 1 94 ? -9.045 -1.143 11.551 1.00 97.69 94 LEU A O 1
ATOM 740 N N . THR A 1 95 ? -8.546 1.015 11.906 1.00 97.62 95 THR A N 1
ATOM 741 C CA . THR A 1 95 ? -8.865 1.469 10.552 1.00 97.62 95 THR A CA 1
ATOM 742 C C . THR A 1 95 ? -7.564 1.687 9.788 1.00 97.62 95 THR A C 1
ATOM 744 O O . THR A 1 95 ? -6.756 2.547 10.142 1.00 97.62 95 THR A O 1
ATOM 747 N N . VAL A 1 96 ? -7.361 0.917 8.725 1.00 98.31 96 VAL A N 1
ATOM 748 C CA . VAL A 1 96 ? -6.231 1.044 7.808 1.00 98.31 96 VAL A CA 1
ATOM 749 C C . VAL A 1 96 ? -6.598 2.040 6.713 1.00 98.31 96 VAL A C 1
ATOM 751 O O . VAL A 1 96 ? -7.511 1.814 5.923 1.00 98.31 96 VAL A O 1
ATOM 754 N N . VAL A 1 97 ? -5.875 3.150 6.644 1.00 98.25 97 VAL A N 1
ATOM 755 C CA . VAL A 1 97 ? -5.918 4.081 5.518 1.00 98.25 97 VAL A CA 1
ATOM 756 C C . VAL A 1 97 ? -4.872 3.647 4.507 1.00 98.25 97 VAL A C 1
ATOM 758 O O . VAL A 1 97 ? -3.670 3.726 4.770 1.00 98.25 97 VAL A O 1
ATOM 761 N N . ALA A 1 98 ? -5.341 3.197 3.350 1.00 98.62 98 ALA A N 1
ATOM 762 C CA . ALA A 1 98 ? -4.510 2.858 2.215 1.00 98.62 98 ALA A CA 1
ATOM 763 C C . ALA A 1 98 ? -4.503 4.006 1.198 1.00 98.62 98 ALA A C 1
ATOM 765 O O . ALA A 1 98 ? -5.564 4.438 0.756 1.00 98.62 98 ALA A O 1
ATOM 766 N N . ILE A 1 99 ? -3.328 4.483 0.789 1.00 98.62 99 ILE A N 1
ATOM 767 C CA . ILE A 1 99 ? -3.196 5.453 -0.313 1.00 98.62 99 ILE A CA 1
ATOM 768 C C . ILE A 1 99 ? -2.479 4.761 -1.461 1.00 98.62 99 ILE A C 1
ATOM 770 O O . ILE A 1 99 ? -1.363 4.278 -1.270 1.00 98.62 99 ILE A O 1
ATOM 774 N N . GLY A 1 100 ? -3.088 4.702 -2.642 1.00 98.19 100 GLY A N 1
ATOM 775 C CA . GLY A 1 100 ? -2.546 3.917 -3.748 1.00 98.19 100 GLY A CA 1
ATOM 776 C C . GLY A 1 100 ? -3.164 4.248 -5.096 1.00 98.19 100 GLY A C 1
ATOM 777 O O . GLY A 1 100 ? -4.191 4.911 -5.177 1.00 98.19 100 GLY A O 1
ATOM 778 N N . GLU A 1 101 ? -2.509 3.773 -6.148 1.00 98.31 101 GLU A N 1
ATOM 779 C CA . GLU A 1 101 ? -2.936 3.920 -7.535 1.00 98.31 101 GLU A CA 1
ATOM 780 C C . GLU A 1 101 ? -2.771 2.602 -8.283 1.00 98.31 101 GLU A C 1
ATOM 782 O O . GLU A 1 101 ? -1.815 1.857 -8.046 1.00 98.31 101 GLU A O 1
ATOM 787 N N . ASP A 1 102 ? -3.678 2.343 -9.218 1.00 98.19 102 ASP A N 1
ATOM 788 C CA . ASP A 1 102 ? -3.781 1.074 -9.939 1.00 98.19 102 ASP A CA 1
ATOM 789 C C . ASP A 1 102 ? -2.625 0.805 -10.919 1.00 98.19 102 ASP A C 1
ATOM 791 O O . ASP A 1 102 ? -2.336 -0.335 -11.286 1.00 98.19 102 ASP A O 1
ATOM 795 N N . TRP A 1 103 ? -1.907 1.853 -11.311 1.00 96.50 103 TRP A N 1
ATOM 796 C CA . TRP A 1 103 ? -0.733 1.777 -12.169 1.00 96.50 103 TRP A CA 1
ATOM 797 C C . TRP A 1 103 ? 0.537 1.379 -11.414 1.00 96.50 103 TRP A C 1
ATOM 799 O O . TRP A 1 103 ? 1.542 1.050 -12.049 1.00 96.50 103 TRP A O 1
ATOM 809 N N . CYS A 1 104 ? 0.534 1.440 -10.080 1.00 96.75 104 CYS A N 1
ATOM 810 C CA . CYS A 1 104 ? 1.742 1.251 -9.291 1.00 96.75 104 CYS A CA 1
ATOM 811 C C . CYS A 1 104 ? 1.958 -0.233 -8.939 1.00 96.75 104 CYS A C 1
ATOM 813 O O . CYS A 1 104 ? 1.125 -0.803 -8.234 1.00 96.75 104 CYS A O 1
ATOM 815 N N . PRO A 1 105 ? 3.095 -0.847 -9.333 1.00 96.50 105 PRO A N 1
ATOM 816 C CA . PRO A 1 105 ? 3.409 -2.241 -9.005 1.00 96.50 105 PRO A CA 1
ATOM 817 C C . PRO A 1 105 ? 3.432 -2.518 -7.517 1.00 96.50 105 PRO A C 1
ATOM 819 O O . PRO A 1 105 ? 2.928 -3.545 -7.074 1.00 96.50 105 PRO A O 1
ATOM 822 N N . ASP A 1 106 ? 3.946 -1.578 -6.729 1.00 97.81 106 ASP A N 1
ATOM 823 C CA . ASP A 1 106 ? 3.971 -1.754 -5.289 1.00 97.81 106 ASP A CA 1
ATOM 824 C C . ASP A 1 106 ? 2.542 -1.800 -4.707 1.00 97.81 106 ASP A C 1
ATOM 826 O O . ASP A 1 106 ? 2.320 -2.479 -3.711 1.00 97.81 106 ASP A O 1
ATOM 830 N N . VAL A 1 107 ? 1.559 -1.143 -5.343 1.00 98.62 107 VAL A N 1
ATOM 831 C CA . VAL A 1 107 ? 0.154 -1.098 -4.901 1.00 98.62 107 VAL A CA 1
ATOM 832 C C . VAL A 1 107 ? -0.604 -2.350 -5.328 1.00 98.62 107 VAL A C 1
ATOM 834 O O . VAL A 1 107 ? -1.144 -3.041 -4.465 1.00 98.62 107 VAL A O 1
ATOM 837 N N . TYR A 1 108 ? -0.648 -2.675 -6.625 1.00 98.38 108 TYR A N 1
ATOM 838 C CA . TYR A 1 108 ? -1.480 -3.788 -7.102 1.00 98.38 108 TYR A CA 1
ATOM 839 C C . TYR A 1 108 ? -0.994 -5.162 -6.624 1.00 98.38 108 TYR A C 1
ATOM 841 O O . TYR A 1 108 ? -1.777 -6.108 -6.585 1.00 98.38 108 TYR A O 1
ATOM 849 N N . HIS A 1 109 ? 0.267 -5.274 -6.189 1.00 98.38 109 HIS A N 1
ATOM 850 C CA . HIS A 1 109 ? 0.789 -6.493 -5.566 1.00 98.38 109 HIS A CA 1
ATOM 851 C C . HIS A 1 109 ? 0.547 -6.603 -4.058 1.00 98.38 109 HIS A C 1
ATOM 853 O O . HIS A 1 109 ? 0.717 -7.694 -3.522 1.00 98.38 109 HIS A O 1
ATOM 859 N N . THR A 1 110 ? 0.197 -5.525 -3.349 1.00 98.44 110 THR A N 1
ATOM 860 C CA . THR A 1 110 ? 0.168 -5.544 -1.868 1.00 98.44 110 THR A CA 1
ATOM 861 C C . THR A 1 110 ? -1.135 -5.033 -1.258 1.00 98.44 110 THR A C 1
ATOM 863 O O . THR A 1 110 ? -1.557 -5.538 -0.219 1.00 98.44 110 THR A O 1
ATOM 866 N N . LEU A 1 111 ? -1.836 -4.098 -1.909 1.00 98.75 111 LEU A N 1
ATOM 867 C CA . LEU A 1 111 ? -3.105 -3.558 -1.416 1.00 98.75 111 LEU A CA 1
ATOM 868 C C . LEU A 1 111 ? -4.180 -4.636 -1.219 1.00 98.75 111 LEU A C 1
ATOM 870 O O . LEU A 1 111 ? -4.780 -4.638 -0.144 1.00 98.75 111 LEU A O 1
ATOM 874 N N . PRO A 1 112 ? -4.399 -5.581 -2.155 1.00 98.75 112 PRO A N 1
ATOM 875 C CA . PRO A 1 112 ? -5.403 -6.624 -1.951 1.00 98.75 112 PRO A CA 1
ATOM 876 C C . PRO A 1 112 ? -5.130 -7.486 -0.720 1.00 98.75 112 PRO A C 1
ATOM 878 O O . PRO A 1 112 ? -6.061 -7.804 0.012 1.00 98.75 112 PRO A O 1
ATOM 881 N N . ALA A 1 113 ? -3.863 -7.800 -0.429 1.00 98.56 113 ALA A N 1
ATOM 882 C CA . ALA A 1 113 ? -3.509 -8.565 0.762 1.00 98.56 113 ALA A CA 1
ATOM 883 C C . ALA A 1 113 ? -3.941 -7.826 2.041 1.00 98.56 113 ALA A C 1
ATOM 885 O O . ALA A 1 113 ? -4.597 -8.411 2.897 1.00 98.56 113 ALA A O 1
ATOM 886 N N . TRP A 1 114 ? -3.689 -6.519 2.140 1.00 98.62 114 TRP A N 1
ATOM 887 C CA . TRP A 1 114 ? -4.132 -5.720 3.290 1.00 98.62 114 TRP A CA 1
ATOM 888 C C . TRP A 1 114 ? -5.651 -5.575 3.398 1.00 98.62 114 TRP A C 1
ATOM 890 O O . TRP A 1 114 ? -6.173 -5.481 4.509 1.00 98.62 114 TRP A O 1
ATOM 900 N N . VAL A 1 115 ? -6.375 -5.625 2.277 1.00 98.75 115 VAL A N 1
ATOM 901 C CA . VAL A 1 115 ? -7.840 -5.743 2.309 1.00 98.75 115 VAL A CA 1
ATOM 902 C C . VAL A 1 115 ? -8.243 -7.064 2.961 1.00 98.75 115 VAL A C 1
ATOM 904 O O . VAL A 1 115 ? -9.049 -7.058 3.890 1.00 98.75 115 VAL A O 1
ATOM 907 N N . ARG A 1 116 ? -7.640 -8.185 2.541 1.00 98.69 116 ARG A N 1
ATOM 908 C CA . ARG A 1 116 ? -7.922 -9.510 3.116 1.00 98.69 116 ARG A CA 1
ATOM 909 C C . ARG A 1 116 ? -7.576 -9.582 4.606 1.00 98.69 116 ARG A C 1
ATOM 911 O O . ARG A 1 116 ? -8.308 -10.222 5.355 1.00 98.69 116 ARG A O 1
ATOM 918 N N . VAL A 1 117 ? -6.510 -8.911 5.053 1.00 98.62 117 VAL A N 1
ATOM 919 C CA . VAL A 1 117 ? -6.177 -8.787 6.486 1.00 98.62 117 VAL A CA 1
ATOM 920 C C . VAL A 1 117 ? -7.325 -8.124 7.247 1.00 98.62 117 VAL A C 1
ATOM 922 O O . VAL A 1 117 ? -7.806 -8.678 8.233 1.00 98.62 117 VAL A O 1
ATOM 925 N N . ALA A 1 118 ? -7.792 -6.961 6.780 1.00 98.38 118 ALA A N 1
ATOM 926 C CA . ALA A 1 118 ? -8.857 -6.220 7.453 1.00 98.38 118 ALA A CA 1
ATOM 927 C C . ALA A 1 118 ? -10.186 -6.995 7.484 1.00 98.38 118 ALA A C 1
ATOM 929 O O . ALA A 1 118 ? -10.897 -6.943 8.479 1.00 98.38 118 ALA A O 1
ATOM 930 N N . GLU A 1 119 ? -10.503 -7.752 6.432 1.00 98.25 119 GLU A N 1
ATOM 931 C CA . GLU A 1 119 ? -11.706 -8.594 6.381 1.00 98.25 119 GLU A CA 1
ATOM 932 C C . GLU A 1 119 ? -11.654 -9.794 7.341 1.00 98.25 119 GLU A C 1
ATOM 934 O O . GLU A 1 119 ? -12.700 -10.246 7.807 1.00 98.25 119 GLU A O 1
ATOM 939 N N . ARG A 1 120 ? -10.460 -10.330 7.630 1.00 97.88 120 ARG A N 1
ATOM 940 C CA . ARG A 1 120 ? -10.285 -11.489 8.523 1.00 97.88 120 ARG A CA 1
ATOM 941 C C . ARG A 1 120 ? -10.162 -11.106 9.999 1.00 97.88 120 ARG A C 1
ATOM 943 O O . ARG A 1 120 ? -10.470 -11.927 10.861 1.00 97.88 120 ARG A O 1
ATOM 950 N N . LEU A 1 121 ? -9.723 -9.886 10.308 1.00 97.62 121 LEU A N 1
ATOM 951 C CA . LEU A 1 121 ? -9.537 -9.431 11.686 1.00 97.62 121 LEU A CA 1
ATOM 952 C C . LEU A 1 121 ? -10.807 -8.753 12.237 1.00 97.62 121 LEU A C 1
ATOM 954 O O . LEU A 1 121 ? -11.272 -7.759 11.676 1.00 97.62 121 LEU A O 1
ATOM 958 N N . PRO A 1 122 ? -11.374 -9.225 13.366 1.00 96.38 122 PRO A N 1
ATOM 959 C CA . PRO A 1 122 ? -12.612 -8.672 13.909 1.00 96.38 122 PRO A CA 1
ATOM 960 C C . PRO A 1 122 ? -12.555 -7.159 14.166 1.00 96.38 122 PRO A C 1
ATOM 962 O O . PRO A 1 122 ? -11.762 -6.664 14.967 1.00 96.38 122 PRO A O 1
ATOM 965 N N . GLY A 1 123 ? -13.453 -6.423 13.509 1.00 96.94 123 GLY A N 1
ATOM 966 C CA . GLY A 1 123 ? -13.608 -4.975 13.663 1.00 96.94 123 GLY A CA 1
ATOM 967 C C . GLY A 1 123 ? -12.532 -4.129 12.981 1.00 96.94 123 GLY A C 1
ATOM 968 O O . GLY A 1 123 ? -12.561 -2.909 13.149 1.00 96.94 123 GLY A O 1
ATOM 969 N N . TRP A 1 124 ? -11.588 -4.740 12.262 1.00 98.25 124 TRP A N 1
ATOM 970 C CA . TRP A 1 124 ? -10.685 -3.990 11.401 1.00 98.25 124 TRP A CA 1
ATOM 971 C C . TRP A 1 124 ? -11.435 -3.489 10.166 1.00 98.25 124 TRP A C 1
ATOM 973 O O . TRP A 1 124 ? -12.358 -4.127 9.665 1.00 98.25 124 TRP A O 1
ATOM 983 N N . GLU A 1 125 ? -11.027 -2.329 9.667 1.00 97.62 125 GLU A N 1
ATOM 984 C CA . GLU A 1 125 ? -11.542 -1.762 8.423 1.00 97.62 125 GLU A CA 1
ATOM 985 C C . GLU A 1 125 ? -10.388 -1.285 7.553 1.00 97.62 125 GLU A C 1
ATOM 987 O O . GLU A 1 125 ? -9.355 -0.863 8.068 1.00 97.62 125 GLU A O 1
ATOM 992 N N . LEU A 1 126 ? -10.581 -1.276 6.234 1.00 98.44 126 LEU A N 1
ATOM 993 C CA . LEU A 1 126 ? -9.650 -0.649 5.302 1.00 98.44 126 LEU A CA 1
ATOM 994 C C . LEU A 1 126 ? -10.385 0.358 4.412 1.00 98.44 126 LEU A C 1
ATOM 996 O O . LEU A 1 126 ? -11.431 0.055 3.836 1.00 98.44 126 LEU A O 1
ATOM 1000 N N . LYS A 1 127 ? -9.826 1.568 4.322 1.00 98.31 127 LYS A N 1
ATOM 1001 C CA . LYS A 1 127 ? -10.318 2.700 3.529 1.00 98.31 127 LYS A CA 1
ATOM 1002 C C . LYS A 1 127 ? -9.253 3.115 2.518 1.00 98.31 127 LYS A C 1
ATOM 1004 O O . LYS A 1 127 ? -8.125 3.412 2.909 1.00 98.31 127 LYS A O 1
ATOM 1009 N N . ILE A 1 128 ? -9.602 3.143 1.236 1.00 98.75 128 ILE A N 1
ATOM 1010 C CA . ILE A 1 128 ? -8.666 3.381 0.132 1.00 98.75 128 ILE A CA 1
ATOM 1011 C C . ILE A 1 128 ? -8.846 4.794 -0.423 1.00 98.75 128 ILE A C 1
ATOM 1013 O O . ILE A 1 128 ? -9.965 5.243 -0.665 1.00 98.75 128 ILE A O 1
ATOM 1017 N N . PHE A 1 129 ? -7.735 5.483 -0.656 1.00 98.19 129 PHE A N 1
ATOM 1018 C CA . PHE A 1 129 ? -7.681 6.830 -1.209 1.00 98.19 129 PHE A CA 1
ATOM 1019 C C . PHE A 1 129 ? -6.790 6.844 -2.461 1.00 98.19 129 PHE A C 1
ATOM 1021 O O . PHE A 1 129 ? -5.592 6.561 -2.350 1.00 98.19 129 PHE A O 1
ATOM 1028 N N . PRO A 1 130 ? -7.327 7.204 -3.643 1.00 97.94 130 PRO A N 1
ATOM 1029 C CA . PRO A 1 130 ? -6.512 7.469 -4.826 1.00 97.94 130 PRO A CA 1
ATOM 1030 C C . PRO A 1 130 ? -5.534 8.618 -4.556 1.00 97.94 130 PRO A C 1
ATOM 1032 O O . PRO A 1 130 ? -5.935 9.753 -4.279 1.00 97.94 130 PRO A O 1
ATOM 1035 N N . ARG A 1 131 ? -4.235 8.324 -4.589 1.00 97.38 131 ARG A N 1
ATOM 1036 C CA . ARG A 1 131 ? -3.146 9.269 -4.286 1.00 97.38 131 ARG A CA 1
ATOM 1037 C C . ARG A 1 131 ? -3.304 10.600 -5.015 1.00 97.38 131 ARG A C 1
ATOM 1039 O O . ARG A 1 131 ? -3.152 11.658 -4.402 1.00 97.38 131 ARG A O 1
ATOM 1046 N N . ASP A 1 132 ? -3.580 10.544 -6.310 1.00 96.19 132 ASP A N 1
ATOM 1047 C CA . ASP A 1 132 ? -3.553 11.702 -7.196 1.00 96.19 132 ASP A CA 1
ATOM 1048 C C . ASP A 1 132 ? -4.769 12.617 -6.957 1.00 96.19 132 ASP A C 1
ATOM 1050 O O . ASP A 1 132 ? -4.687 13.827 -7.174 1.00 96.19 132 ASP A O 1
ATOM 1054 N N . GLN A 1 133 ? -5.860 12.075 -6.401 1.00 96.06 133 GLN A N 1
ATOM 1055 C CA . GLN A 1 133 ? -7.047 12.834 -5.979 1.00 96.06 133 GLN A CA 1
ATOM 1056 C C . GLN A 1 133 ? -6.924 13.399 -4.553 1.00 96.06 133 GLN A C 1
ATOM 1058 O O . GLN A 1 133 ? -7.698 14.273 -4.157 1.00 96.06 133 GLN A O 1
ATOM 1063 N N . HIS A 1 134 ? -5.940 12.933 -3.777 1.00 94.69 134 HIS A N 1
ATOM 1064 C CA . HIS A 1 134 ? -5.751 13.293 -2.371 1.00 94.69 134 HIS A CA 1
ATOM 1065 C C . HIS A 1 134 ? -4.312 13.772 -2.058 1.00 94.69 134 HIS A C 1
ATOM 1067 O O . HIS A 1 134 ? -3.663 13.248 -1.149 1.00 94.69 134 HIS A O 1
ATOM 1073 N N . PRO A 1 135 ? -3.786 14.811 -2.742 1.00 92.81 135 PRO A N 1
ATOM 1074 C CA . PRO A 1 135 ? -2.391 15.242 -2.588 1.00 92.81 135 PRO A CA 1
ATOM 1075 C C . PRO A 1 135 ? -2.047 15.759 -1.183 1.00 92.81 135 PRO A C 1
ATOM 1077 O O . PRO A 1 135 ? -0.957 15.483 -0.691 1.00 92.81 135 PRO A O 1
ATOM 1080 N N . GLN A 1 136 ? -2.971 16.459 -0.514 1.00 91.44 136 GLN A N 1
ATOM 1081 C CA . GLN A 1 136 ? -2.762 16.958 0.856 1.00 91.44 136 GLN A CA 1
ATOM 1082 C C . GLN A 1 136 ? -2.659 15.816 1.871 1.00 91.44 136 GLN A C 1
ATOM 1084 O O . GLN A 1 136 ? -1.842 15.864 2.785 1.00 91.44 136 GLN A O 1
ATOM 1089 N N . LEU A 1 137 ? -3.465 14.768 1.680 1.00 92.81 137 LEU A N 1
ATOM 1090 C CA . LEU A 1 137 ? -3.386 13.554 2.482 1.00 92.81 137 LEU A CA 1
ATOM 1091 C C . LEU A 1 137 ? -2.040 12.858 2.261 1.00 92.81 137 LEU A C 1
ATOM 1093 O O . LEU A 1 137 ? -1.376 12.467 3.214 1.00 92.81 137 LEU A O 1
ATOM 1097 N N . MET A 1 138 ? -1.607 12.746 1.004 1.00 94.94 138 MET A N 1
ATOM 1098 C CA . MET A 1 138 ? -0.314 12.155 0.667 1.00 94.94 138 MET A CA 1
ATOM 1099 C C . MET A 1 138 ? 0.868 12.937 1.274 1.00 94.94 138 MET A C 1
ATOM 1101 O O . MET A 1 138 ? 1.861 12.331 1.676 1.00 94.94 138 MET A O 1
ATOM 1105 N N . ASP A 1 139 ? 0.766 14.264 1.390 1.00 94.25 139 ASP A N 1
ATOM 1106 C CA . ASP A 1 139 ? 1.801 15.109 2.006 1.00 94.25 139 ASP A CA 1
ATOM 1107 C C . ASP A 1 139 ? 1.981 14.870 3.510 1.00 94.25 139 ASP A C 1
ATOM 1109 O O . ASP A 1 139 ? 3.042 15.172 4.056 1.00 94.25 139 ASP A O 1
ATOM 1113 N N . ALA A 1 140 ? 1.003 14.260 4.179 1.00 93.38 140 ALA A N 1
ATOM 1114 C CA . ALA A 1 140 ? 1.171 13.818 5.557 1.00 93.38 140 ALA A CA 1
ATOM 1115 C C . ALA A 1 140 ? 2.044 12.557 5.700 1.00 93.38 140 ALA A C 1
ATOM 1117 O O . ALA A 1 140 ? 2.558 12.290 6.785 1.00 93.38 140 ALA A O 1
ATOM 1118 N N . PHE A 1 141 ? 2.234 11.793 4.619 1.00 95.38 141 PHE A N 1
ATOM 1119 C CA . PHE A 1 141 ? 2.903 10.486 4.621 1.00 95.38 141 PHE A CA 1
ATOM 1120 C C . PHE A 1 141 ? 4.113 10.458 3.681 1.00 95.38 141 PHE A C 1
ATOM 1122 O O . PHE A 1 141 ? 4.330 9.518 2.912 1.00 95.38 141 PHE A O 1
ATOM 1129 N N . LEU A 1 142 ? 4.925 11.517 3.717 1.00 94.94 142 LEU A N 1
ATOM 1130 C CA . LEU A 1 142 ? 6.119 11.612 2.883 1.00 94.94 142 LEU A CA 1
ATOM 1131 C C . LEU A 1 142 ? 7.195 10.625 3.338 1.00 94.94 142 LEU A C 1
ATOM 1133 O O . LEU A 1 142 ? 7.776 10.740 4.420 1.00 94.94 142 LEU A O 1
ATOM 1137 N N . TYR A 1 143 ? 7.560 9.704 2.451 1.00 91.62 143 TYR A N 1
ATOM 1138 C CA . TYR A 1 143 ? 8.682 8.805 2.670 1.00 91.62 143 TYR A CA 1
ATOM 1139 C C . TYR A 1 143 ? 9.975 9.608 2.851 1.00 91.62 143 TYR A C 1
ATOM 1141 O O . TYR A 1 143 ? 10.366 10.399 1.980 1.00 91.62 143 TYR A O 1
ATOM 1149 N N . ARG A 1 144 ? 10.635 9.404 4.000 1.00 89.56 144 ARG A N 1
ATOM 1150 C CA . ARG A 1 144 ? 11.811 10.174 4.451 1.00 89.56 144 ARG A CA 1
ATOM 1151 C C . ARG A 1 144 ? 11.587 11.695 4.398 1.00 89.56 144 ARG A C 1
ATOM 1153 O O . ARG A 1 144 ? 12.500 12.435 4.042 1.00 89.56 144 ARG A O 1
ATOM 1160 N N . GLY A 1 145 ? 10.358 12.142 4.666 1.00 91.06 145 GLY A N 1
ATOM 1161 C CA . GLY A 1 145 ? 9.980 13.557 4.694 1.00 91.06 145 GLY A CA 1
ATOM 1162 C C . GLY A 1 145 ? 10.009 14.268 3.339 1.00 91.06 145 GLY A C 1
ATOM 1163 O O . GLY A 1 145 ? 9.929 15.490 3.307 1.00 91.06 145 GLY A O 1
ATOM 1164 N N . ARG A 1 146 ? 10.160 13.539 2.220 1.00 91.94 146 ARG A N 1
ATOM 1165 C CA . ARG A 1 146 ? 10.368 14.159 0.898 1.00 91.94 146 ARG A CA 1
ATOM 1166 C C . ARG A 1 146 ? 9.616 13.529 -0.269 1.00 91.94 146 ARG A C 1
ATOM 1168 O O . ARG A 1 146 ? 9.318 14.225 -1.230 1.00 91.94 146 ARG A O 1
ATOM 1175 N N . ALA A 1 147 ? 9.357 12.222 -0.244 1.00 92.25 147 ALA A N 1
ATOM 1176 C CA . ALA A 1 147 ? 8.863 11.510 -1.422 1.00 92.25 147 ALA A CA 1
ATOM 1177 C C . ALA A 1 147 ? 7.434 10.998 -1.224 1.00 92.25 147 ALA A C 1
ATOM 1179 O O . ALA A 1 147 ? 7.162 10.252 -0.286 1.00 92.25 147 ALA A O 1
ATOM 1180 N N . ARG A 1 148 ? 6.542 11.324 -2.164 1.00 95.12 148 ARG A N 1
ATOM 1181 C CA . ARG A 1 148 ? 5.178 10.781 -2.221 1.00 95.12 148 ARG A CA 1
ATOM 1182 C C . ARG A 1 148 ? 5.184 9.348 -2.772 1.00 95.12 148 ARG A C 1
ATOM 1184 O O . ARG A 1 148 ? 4.887 9.152 -3.954 1.00 95.12 148 ARG A O 1
ATOM 1191 N N . ARG A 1 149 ? 5.576 8.374 -1.942 1.00 95.69 149 ARG A N 1
ATOM 1192 C CA . ARG A 1 149 ? 5.596 6.941 -2.284 1.00 95.69 149 ARG A CA 1
ATOM 1193 C C . ARG A 1 149 ? 4.264 6.270 -1.956 1.00 95.69 149 ARG A C 1
ATOM 1195 O O . ARG A 1 149 ? 3.685 6.532 -0.909 1.00 95.69 149 ARG A O 1
ATOM 1202 N N . VAL A 1 150 ? 3.828 5.380 -2.839 1.00 97.62 150 VAL A N 1
ATOM 1203 C CA . VAL A 1 150 ? 2.664 4.511 -2.640 1.00 97.62 150 VAL A CA 1
ATOM 1204 C C . VAL A 1 150 ? 3.079 3.037 -2.753 1.00 97.62 150 VAL A C 1
ATOM 1206 O O . VAL A 1 150 ? 4.087 2.771 -3.410 1.00 97.62 150 VAL A O 1
ATOM 1209 N N . PRO A 1 151 ? 2.343 2.105 -2.119 1.00 98.44 151 PRO A N 1
ATOM 1210 C CA . PRO A 1 151 ? 1.221 2.360 -1.217 1.00 98.44 151 PRO A CA 1
ATOM 1211 C C . PRO A 1 151 ? 1.655 3.043 0.084 1.00 98.44 151 PRO A C 1
ATOM 1213 O O . PRO A 1 151 ? 2.817 2.965 0.477 1.00 98.44 151 PRO A O 1
ATOM 1216 N N . VAL A 1 152 ? 0.722 3.733 0.732 1.00 98.62 152 VAL A N 1
ATOM 1217 C CA . VAL A 1 152 ? 0.795 4.066 2.163 1.00 98.62 152 VAL A CA 1
ATOM 1218 C C . VAL A 1 152 ? -0.185 3.162 2.887 1.00 98.62 152 VAL A C 1
ATOM 1220 O O . VAL A 1 152 ? -1.308 3.030 2.417 1.00 98.62 152 VAL A O 1
ATOM 1223 N N . TYR A 1 153 ? 0.214 2.610 4.030 1.00 98.69 153 TYR A N 1
ATOM 1224 C CA . TYR A 1 153 ? -0.680 1.968 4.992 1.00 98.69 153 TYR A CA 1
ATOM 1225 C C . TYR A 1 153 ? -0.542 2.683 6.328 1.00 98.69 153 TYR A C 1
ATOM 1227 O O . TYR A 1 153 ? 0.481 2.546 6.997 1.00 98.69 153 TYR A O 1
ATOM 1235 N N . ALA A 1 154 ? -1.540 3.479 6.693 1.00 98.06 154 ALA A N 1
ATOM 1236 C CA . ALA A 1 154 ? -1.590 4.205 7.955 1.00 98.06 154 ALA A CA 1
ATOM 1237 C C . ALA A 1 154 ? -2.654 3.594 8.869 1.00 98.06 154 ALA A C 1
ATOM 1239 O O . ALA A 1 154 ? -3.792 3.388 8.458 1.00 98.06 154 ALA A O 1
ATOM 1240 N N . PHE A 1 155 ? -2.281 3.294 10.106 1.00 97.88 155 PHE A N 1
ATOM 1241 C CA . PHE A 1 155 ? -3.092 2.519 11.036 1.00 97.88 155 PHE A CA 1
ATOM 1242 C C . PHE A 1 155 ? -3.668 3.424 12.119 1.00 97.88 155 PHE A C 1
ATOM 1244 O O . PHE A 1 155 ? -2.919 4.032 12.884 1.00 97.88 155 PHE A O 1
ATOM 1251 N N . TYR A 1 156 ? -4.992 3.509 12.192 1.00 96.25 156 TYR A N 1
ATOM 1252 C CA . TYR A 1 156 ? -5.716 4.365 13.126 1.00 96.25 156 TYR A CA 1
ATOM 1253 C C . TYR A 1 156 ? -6.456 3.545 14.174 1.00 96.25 156 TYR A C 1
ATOM 1255 O O . TYR A 1 156 ? -7.077 2.538 13.843 1.00 96.25 156 TYR A O 1
ATOM 1263 N N . ASP A 1 157 ? -6.437 3.998 15.427 1.00 94.75 157 ASP A N 1
ATOM 1264 C CA . ASP A 1 157 ? -7.295 3.423 16.464 1.00 94.75 157 ASP A CA 1
ATOM 1265 C C . ASP A 1 157 ? -8.761 3.877 16.308 1.00 94.75 157 ASP A C 1
ATOM 1267 O O . ASP A 1 157 ? -9.103 4.747 15.502 1.00 94.75 157 ASP A O 1
ATOM 1271 N N . ARG A 1 158 ? -9.651 3.336 17.148 1.00 91.50 158 ARG A N 1
ATOM 1272 C CA . ARG A 1 158 ? -11.077 3.718 17.184 1.00 91.50 158 ARG A CA 1
ATOM 1273 C C . ARG A 1 158 ? -11.328 5.192 17.516 1.00 91.50 158 ARG A C 1
ATOM 1275 O O . ARG A 1 158 ? -12.393 5.723 17.208 1.00 91.50 158 ARG A O 1
ATOM 1282 N N . ARG A 1 159 ? -10.375 5.859 18.170 1.00 89.94 159 ARG A N 1
ATOM 1283 C CA . ARG A 1 159 ? -10.435 7.296 18.480 1.00 89.94 159 ARG A CA 1
ATOM 1284 C C . ARG A 1 159 ? -9.883 8.143 17.328 1.00 89.94 159 ARG A C 1
ATOM 1286 O O . ARG A 1 159 ? -9.929 9.370 17.416 1.00 89.94 159 ARG A O 1
ATOM 1293 N N . ARG A 1 160 ? -9.462 7.497 16.234 1.00 88.50 160 ARG A N 1
ATOM 1294 C CA . ARG A 1 160 ? -8.859 8.074 15.032 1.00 88.50 160 ARG A CA 1
ATOM 1295 C C . ARG A 1 160 ? -7.489 8.687 15.293 1.00 88.50 160 ARG A C 1
ATOM 1297 O O . ARG A 1 160 ? -7.080 9.574 14.561 1.00 88.50 160 ARG A O 1
ATOM 1304 N N . TYR A 1 161 ? -6.752 8.220 16.294 1.00 91.25 161 TYR A N 1
ATOM 1305 C CA . TYR A 1 161 ? -5.345 8.582 16.433 1.00 91.25 161 TYR A CA 1
ATOM 1306 C C . TYR A 1 161 ? -4.479 7.670 15.576 1.00 91.25 161 TYR A C 1
ATOM 1308 O O . TYR A 1 161 ? -4.650 6.448 15.586 1.00 91.25 161 TYR A O 1
ATOM 1316 N N . LEU A 1 162 ? -3.544 8.278 14.844 1.00 94.81 162 LEU A N 1
ATOM 1317 C CA . LEU A 1 162 ? -2.548 7.545 14.077 1.00 94.81 162 LEU A CA 1
ATOM 1318 C C . LEU A 1 162 ? -1.641 6.782 15.045 1.00 94.81 162 LEU A C 1
ATOM 1320 O O . LEU A 1 162 ? -0.995 7.386 15.897 1.00 94.81 162 LEU A O 1
ATOM 1324 N N . GLN A 1 163 ? -1.607 5.465 14.893 1.00 96.06 163 GLN A N 1
ATOM 1325 C CA . GLN A 1 163 ? -0.750 4.568 15.655 1.00 96.06 163 GLN A CA 1
ATOM 1326 C C . GLN A 1 163 ? 0.618 4.501 14.976 1.00 96.06 163 GLN A C 1
ATOM 1328 O O . GLN A 1 163 ? 1.622 4.985 15.485 1.00 96.06 163 GLN A O 1
ATOM 1333 N N . THR A 1 164 ? 0.641 3.989 13.748 1.00 97.38 164 THR A N 1
ATOM 1334 C CA . THR A 1 164 ? 1.852 3.875 12.937 1.00 97.38 164 THR A CA 1
ATOM 1335 C C . THR A 1 164 ? 1.503 3.908 11.455 1.00 97.38 164 THR A C 1
ATOM 1337 O O . THR A 1 164 ? 0.330 3.841 11.083 1.00 97.38 164 THR A O 1
ATOM 1340 N N . TRP A 1 165 ? 2.507 4.030 10.591 1.00 97.81 165 TRP A N 1
ATOM 1341 C CA . TRP A 1 165 ? 2.315 3.955 9.149 1.00 97.81 165 TRP A CA 1
ATOM 1342 C C . TRP A 1 165 ? 3.548 3.413 8.435 1.00 97.81 165 TRP A C 1
ATOM 1344 O O . TRP A 1 165 ? 4.674 3.489 8.927 1.00 97.81 165 TRP A O 1
ATOM 1354 N N . TRP A 1 166 ? 3.316 2.894 7.238 1.00 97.88 166 TRP A N 1
ATOM 1355 C CA . TRP A 1 166 ? 4.334 2.345 6.357 1.00 97.88 166 TRP A CA 1
ATOM 1356 C C . TRP A 1 166 ? 4.120 2.854 4.926 1.00 97.88 166 TRP A C 1
ATOM 1358 O O . TRP A 1 166 ? 2.988 3.155 4.544 1.00 97.88 166 TRP A O 1
ATOM 1368 N N . SER A 1 167 ? 5.186 2.979 4.123 1.00 97.25 167 SER A N 1
ATOM 1369 C CA . SER A 1 167 ? 5.066 3.442 2.733 1.00 97.25 167 SER A CA 1
ATOM 1370 C C . SER A 1 167 ? 6.116 2.889 1.767 1.00 97.25 167 SER A C 1
ATOM 1372 O O . SER A 1 167 ? 7.315 2.854 2.063 1.00 97.25 167 SER A O 1
ATOM 1374 N N . GLY A 1 168 ? 5.664 2.592 0.547 1.00 96.31 168 GLY A N 1
ATOM 1375 C CA . GLY A 1 168 ? 6.491 2.276 -0.611 1.00 96.31 168 GLY A CA 1
ATOM 1376 C C . GLY A 1 168 ? 6.671 0.780 -0.816 1.00 96.31 168 GLY A C 1
ATOM 1377 O O . GLY A 1 168 ? 5.731 0.080 -1.165 1.00 96.31 168 GLY A O 1
ATOM 1378 N N . ARG A 1 169 ? 7.897 0.286 -0.641 1.00 96.38 169 ARG A N 1
ATOM 1379 C CA . ARG A 1 169 ? 8.263 -1.119 -0.864 1.00 96.38 169 ARG A CA 1
ATOM 1380 C C . ARG A 1 169 ? 9.173 -1.611 0.247 1.00 96.38 169 ARG A C 1
ATOM 1382 O O . ARG A 1 169 ? 9.836 -0.789 0.884 1.00 96.38 169 ARG A O 1
ATOM 1389 N N . SER A 1 170 ? 9.208 -2.928 0.448 1.00 97.88 170 SER A N 1
ATOM 1390 C CA . SER A 1 170 ? 10.075 -3.540 1.456 1.00 97.88 170 SER A CA 1
ATOM 1391 C C . SER A 1 170 ? 11.537 -3.178 1.213 1.00 97.88 170 SER A C 1
ATOM 1393 O O . SER A 1 170 ? 11.941 -2.878 0.084 1.00 97.88 170 SER A O 1
ATOM 1395 N N . ALA A 1 171 ? 12.360 -3.226 2.254 1.00 97.88 171 ALA A N 1
ATOM 1396 C CA . ALA A 1 171 ? 13.795 -3.019 2.143 1.00 97.88 171 ALA A CA 1
ATOM 1397 C C . ALA A 1 171 ? 14.424 -3.992 1.133 1.00 97.88 171 ALA A C 1
ATOM 1399 O O . ALA A 1 171 ? 15.351 -3.619 0.414 1.00 97.88 171 ALA A O 1
ATOM 1400 N N . GLU A 1 172 ? 13.906 -5.217 1.034 1.00 98.19 172 GLU A N 1
ATOM 1401 C CA . GLU A 1 172 ? 14.345 -6.181 0.026 1.00 98.19 172 GLU A CA 1
ATOM 1402 C C . GLU A 1 172 ? 14.020 -5.734 -1.405 1.00 98.19 172 GLU A C 1
ATOM 1404 O O . GLU A 1 172 ? 14.926 -5.651 -2.240 1.00 98.19 172 GLU A O 1
ATOM 1409 N N . ALA A 1 173 ? 12.760 -5.387 -1.677 1.00 97.75 173 ALA A N 1
ATOM 1410 C CA . ALA A 1 173 ? 12.343 -4.891 -2.985 1.00 97.75 173 ALA A CA 1
ATOM 1411 C C . ALA A 1 173 ? 13.094 -3.605 -3.353 1.00 97.75 173 ALA A C 1
ATOM 1413 O O . ALA A 1 173 ? 13.527 -3.427 -4.490 1.00 97.75 173 ALA A O 1
ATOM 1414 N N . GLN A 1 174 ? 13.307 -2.721 -2.374 1.00 96.94 174 GLN A N 1
ATOM 1415 C CA . GLN A 1 174 ? 14.056 -1.485 -2.552 1.00 96.94 174 GLN A CA 1
ATOM 1416 C C . GLN A 1 174 ? 15.504 -1.761 -2.965 1.00 96.94 174 GLN A C 1
ATOM 1418 O O . GLN A 1 174 ? 15.951 -1.190 -3.955 1.00 96.94 174 GLN A O 1
ATOM 1423 N N . ARG A 1 175 ? 16.212 -2.671 -2.279 1.00 98.06 175 ARG A N 1
ATOM 1424 C CA . ARG A 1 175 ? 17.590 -3.049 -2.645 1.00 98.06 175 ARG A CA 1
ATOM 1425 C C . ARG A 1 175 ? 17.672 -3.637 -4.051 1.00 98.06 175 ARG A C 1
ATOM 1427 O O . ARG A 1 175 ? 18.599 -3.309 -4.788 1.00 98.06 175 ARG A O 1
ATOM 1434 N N . ALA A 1 176 ? 16.716 -4.483 -4.429 1.00 97.94 176 ALA A N 1
ATOM 1435 C CA . ALA A 1 176 ? 16.681 -5.065 -5.765 1.00 97.94 176 ALA A CA 1
ATOM 1436 C C . ALA A 1 176 ? 16.477 -3.993 -6.845 1.00 97.94 176 ALA A C 1
ATOM 1438 O O . ALA A 1 176 ? 17.248 -3.936 -7.801 1.00 97.94 176 ALA A O 1
ATOM 1439 N N . VAL A 1 177 ? 15.494 -3.104 -6.661 1.00 96.75 177 VAL A N 1
ATOM 1440 C CA . VAL A 1 177 ? 15.219 -1.996 -7.588 1.00 96.75 177 VAL A CA 1
ATOM 1441 C C . VAL A 1 177 ? 16.414 -1.050 -7.693 1.00 96.75 177 VAL A C 1
ATOM 1443 O O . VAL A 1 177 ? 16.807 -0.710 -8.805 1.00 96.75 177 VAL A O 1
ATOM 1446 N N . ASP A 1 178 ? 17.035 -0.675 -6.573 1.00 96.56 178 ASP A N 1
ATOM 1447 C CA . ASP A 1 178 ? 18.226 0.182 -6.573 1.00 96.56 178 ASP A CA 1
ATOM 1448 C C . ASP A 1 178 ? 19.392 -0.477 -7.325 1.00 96.56 178 ASP A C 1
ATOM 1450 O O . ASP A 1 178 ? 20.069 0.176 -8.124 1.00 96.56 178 ASP A O 1
ATOM 1454 N N . GLY A 1 179 ? 19.581 -1.788 -7.138 1.00 97.62 179 GLY A N 1
ATOM 1455 C CA . GLY A 1 179 ? 20.573 -2.572 -7.870 1.00 97.62 179 GLY A CA 1
ATOM 1456 C C . GLY A 1 179 ? 20.301 -2.627 -9.376 1.00 97.62 179 GLY A C 1
ATOM 1457 O O . GLY A 1 179 ? 21.223 -2.468 -10.172 1.00 97.62 179 GLY A O 1
ATOM 1458 N N . TRP A 1 180 ? 19.043 -2.799 -9.788 1.00 97.12 180 TRP A N 1
ATOM 1459 C CA . TRP A 1 180 ? 18.662 -2.816 -11.206 1.00 97.12 180 TRP A CA 1
ATOM 1460 C C . TRP A 1 180 ? 18.767 -1.444 -11.872 1.00 97.12 180 TRP A C 1
ATOM 1462 O O . TRP A 1 180 ? 19.081 -1.366 -13.060 1.00 97.12 180 TRP A O 1
ATOM 1472 N N . LEU A 1 181 ? 18.499 -0.375 -11.122 1.00 96.69 181 LEU A N 1
ATOM 1473 C CA . LEU A 1 181 ? 18.607 0.999 -11.598 1.00 96.69 181 LEU A CA 1
ATOM 1474 C C . LEU A 1 181 ? 20.059 1.481 -11.690 1.00 96.69 181 LEU A C 1
ATOM 1476 O O . LEU A 1 181 ? 20.349 2.362 -12.500 1.00 96.69 181 LEU A O 1
ATOM 1480 N N . ALA A 1 182 ? 20.967 0.909 -10.892 1.00 95.00 182 ALA A N 1
ATOM 1481 C CA . ALA A 1 182 ? 22.395 1.229 -10.895 1.00 95.00 182 ALA A CA 1
ATOM 1482 C C . ALA A 1 182 ? 22.670 2.745 -10.776 1.00 95.00 182 ALA A C 1
ATOM 1484 O O . ALA A 1 182 ? 23.479 3.313 -11.507 1.00 95.00 182 ALA A O 1
ATOM 1485 N N . GLY A 1 183 ? 21.947 3.415 -9.872 1.00 95.12 183 GLY A N 1
ATOM 1486 C CA . GLY A 1 183 ? 22.065 4.858 -9.629 1.00 95.12 183 GLY A CA 1
ATOM 1487 C C . GLY A 1 183 ? 21.232 5.752 -10.555 1.00 95.12 183 GLY A C 1
ATOM 1488 O O . GLY A 1 183 ? 21.178 6.959 -10.322 1.00 95.12 183 GLY A O 1
ATOM 1489 N N . ARG A 1 184 ? 20.550 5.187 -11.560 1.00 95.00 184 ARG A N 1
ATOM 1490 C CA . ARG A 1 184 ? 19.590 5.919 -12.399 1.00 95.00 184 ARG A CA 1
ATOM 1491 C C . ARG A 1 184 ? 18.222 6.048 -11.725 1.00 95.00 184 ARG A C 1
ATOM 1493 O O . ARG A 1 184 ? 17.861 5.271 -10.846 1.00 95.00 184 ARG A O 1
ATOM 1500 N N . THR A 1 185 ? 17.427 7.016 -12.155 1.00 92.00 185 THR A N 1
ATOM 1501 C CA . THR A 1 185 ? 16.000 7.109 -11.830 1.00 92.00 185 THR A CA 1
ATOM 1502 C C . THR A 1 185 ? 15.164 6.457 -12.927 1.00 92.00 185 THR A C 1
ATOM 1504 O O . THR A 1 185 ? 15.631 6.248 -14.045 1.00 92.00 185 THR A O 1
ATOM 1507 N N . PHE A 1 186 ? 13.903 6.146 -12.625 1.00 88.88 186 PHE A N 1
ATOM 1508 C CA . PHE A 1 186 ? 12.976 5.578 -13.608 1.00 88.88 186 PHE A CA 1
ATOM 1509 C C . PHE A 1 186 ? 12.825 6.464 -14.859 1.00 88.88 186 PHE A C 1
ATOM 1511 O O . PHE A 1 186 ? 12.788 5.962 -15.983 1.00 88.88 186 PHE A O 1
ATOM 1518 N N . ASP A 1 187 ? 12.813 7.787 -14.674 1.00 92.00 187 ASP A N 1
ATOM 1519 C CA . ASP A 1 187 ? 12.667 8.754 -15.768 1.00 92.00 187 ASP A CA 1
ATOM 1520 C C . ASP A 1 187 ? 13.890 8.794 -16.694 1.00 92.00 187 ASP A C 1
ATOM 1522 O O . ASP A 1 187 ? 13.764 9.166 -17.857 1.00 92.00 187 ASP A O 1
ATOM 1526 N N . GLN A 1 188 ? 15.053 8.349 -16.212 1.00 95.81 188 GLN A N 1
ATOM 1527 C CA . GLN A 1 188 ? 16.288 8.242 -16.996 1.00 95.81 188 GLN A CA 1
ATOM 1528 C C . GLN A 1 188 ? 16.379 6.952 -17.826 1.00 95.81 188 GLN A C 1
ATOM 1530 O O . GLN A 1 188 ? 17.363 6.765 -18.538 1.00 95.81 188 GLN A O 1
ATOM 1535 N N . LEU A 1 189 ? 15.408 6.042 -17.705 1.00 95.75 189 LEU A N 1
ATOM 1536 C CA . LEU A 1 189 ? 15.374 4.797 -18.469 1.00 95.75 189 LEU A CA 1
ATOM 1537 C C . LEU A 1 189 ? 14.659 4.977 -19.810 1.00 95.75 189 LEU A C 1
ATOM 1539 O O . LEU A 1 189 ? 13.616 5.634 -19.872 1.00 95.75 189 LEU A O 1
ATOM 1543 N N . GLU A 1 190 ? 15.152 4.296 -20.841 1.00 96.75 190 GLU A N 1
ATOM 1544 C CA . GLU A 1 190 ? 14.458 4.163 -22.124 1.00 96.75 190 GLU A CA 1
ATOM 1545 C C . GLU A 1 190 ? 13.185 3.304 -21.990 1.00 96.75 190 GLU A C 1
ATOM 1547 O O . GLU A 1 190 ? 13.099 2.452 -21.097 1.00 96.75 190 GLU A O 1
ATOM 1552 N N . PRO A 1 191 ? 12.186 3.435 -22.886 1.00 96.50 191 PRO A N 1
ATOM 1553 C CA . PRO A 1 191 ? 10.938 2.669 -22.797 1.00 96.50 191 PRO A CA 1
ATOM 1554 C C . PRO A 1 191 ? 11.135 1.148 -22.683 1.00 96.50 191 PRO A C 1
ATOM 1556 O O . PRO A 1 191 ? 10.455 0.490 -21.893 1.00 96.50 191 PRO A O 1
ATOM 1559 N N . ALA A 1 192 ? 12.100 0.585 -23.417 1.00 96.81 192 ALA A N 1
ATOM 1560 C CA . ALA A 1 192 ? 12.424 -0.841 -23.350 1.00 96.81 192 ALA A CA 1
ATOM 1561 C C . ALA A 1 192 ? 13.028 -1.244 -21.990 1.00 96.81 192 ALA A C 1
ATOM 1563 O O . ALA A 1 192 ? 12.703 -2.307 -21.456 1.00 96.81 192 ALA A O 1
ATOM 1564 N N . GLU A 1 193 ? 13.861 -0.385 -21.397 1.00 96.62 193 GLU A N 1
ATOM 1565 C CA . GLU A 1 193 ? 14.430 -0.599 -20.064 1.00 96.62 193 GLU A CA 1
ATOM 1566 C C . GLU A 1 193 ? 13.351 -0.513 -18.980 1.00 96.62 193 GLU A C 1
ATOM 1568 O O . GLU A 1 193 ? 13.324 -1.349 -18.078 1.00 96.62 193 GLU A O 1
ATOM 1573 N N . ARG A 1 194 ? 12.413 0.439 -19.095 1.00 95.50 194 ARG A N 1
ATOM 1574 C CA . ARG A 1 194 ? 11.254 0.549 -18.191 1.00 95.50 194 ARG A CA 1
ATOM 1575 C C . ARG A 1 194 ? 10.385 -0.704 -18.246 1.00 95.50 194 ARG A C 1
ATOM 1577 O O . ARG A 1 194 ? 10.011 -1.232 -17.202 1.00 95.50 194 ARG A O 1
ATOM 1584 N N . ALA A 1 195 ? 10.114 -1.217 -19.446 1.00 95.12 195 ALA A N 1
ATOM 1585 C CA . ALA A 1 195 ? 9.359 -2.454 -19.623 1.00 95.12 195 ALA A CA 1
ATOM 1586 C C . ALA A 1 195 ? 10.091 -3.668 -19.020 1.00 95.12 195 ALA A C 1
ATOM 1588 O O . ALA A 1 195 ? 9.473 -4.502 -18.357 1.00 95.12 195 ALA A O 1
ATOM 1589 N N . ALA A 1 196 ? 11.412 -3.764 -19.206 1.00 96.62 196 ALA A N 1
ATOM 1590 C CA . ALA A 1 196 ? 12.221 -4.825 -18.609 1.00 96.62 196 ALA A CA 1
ATOM 1591 C C . ALA A 1 196 ? 12.261 -4.736 -17.074 1.00 96.62 196 ALA A C 1
ATOM 1593 O O . ALA A 1 196 ? 12.145 -5.759 -16.397 1.00 96.62 196 ALA A O 1
ATOM 1594 N N . LEU A 1 197 ? 12.380 -3.525 -16.521 1.00 96.56 197 LEU A N 1
ATOM 1595 C CA . LEU A 1 197 ? 12.315 -3.279 -15.082 1.00 96.56 197 LEU A CA 1
ATOM 1596 C C . LEU A 1 197 ? 10.951 -3.679 -14.511 1.00 96.56 197 LEU A C 1
ATOM 1598 O O . LEU A 1 197 ? 10.912 -4.371 -13.498 1.00 96.56 197 LEU A O 1
ATOM 1602 N N . GLY A 1 198 ? 9.855 -3.311 -15.182 1.00 95.50 198 GLY A N 1
ATOM 1603 C CA . GLY A 1 198 ? 8.500 -3.712 -14.797 1.00 95.50 198 GLY A CA 1
ATOM 1604 C C . GLY A 1 198 ? 8.356 -5.232 -14.701 1.00 95.50 198 GLY A C 1
ATOM 1605 O O . GLY A 1 198 ? 7.966 -5.742 -13.657 1.00 95.50 198 GLY A O 1
ATOM 1606 N N . LYS A 1 199 ? 8.804 -5.971 -15.726 1.00 96.69 199 LYS A N 1
ATOM 1607 C CA . LYS A 1 199 ? 8.788 -7.447 -15.718 1.00 96.69 199 LYS A CA 1
ATOM 1608 C C . LYS A 1 199 ? 9.596 -8.050 -14.565 1.00 96.69 199 LYS A C 1
ATOM 1610 O O . LYS A 1 199 ? 9.161 -9.023 -13.955 1.00 96.69 199 LYS A O 1
ATOM 1615 N N . ARG A 1 200 ? 10.775 -7.490 -14.263 1.00 97.38 200 ARG A N 1
ATOM 1616 C CA . ARG A 1 200 ? 11.606 -7.939 -13.129 1.00 97.38 200 ARG A CA 1
ATOM 1617 C C . ARG A 1 200 ? 10.930 -7.669 -11.791 1.00 97.38 200 ARG A C 1
ATOM 1619 O O . ARG A 1 200 ? 10.992 -8.510 -10.899 1.00 97.38 200 ARG A O 1
ATOM 1626 N N . LEU A 1 201 ? 10.294 -6.509 -11.657 1.00 96.88 201 LEU A N 1
ATOM 1627 C CA . LEU A 1 201 ? 9.582 -6.130 -10.447 1.00 96.88 201 LEU A CA 1
ATOM 1628 C C . LEU A 1 201 ? 8.355 -7.023 -10.226 1.00 96.88 201 LEU A C 1
ATOM 1630 O O . LEU A 1 201 ? 8.177 -7.522 -9.120 1.00 96.88 201 LEU A O 1
ATOM 1634 N N . ASP A 1 202 ? 7.590 -7.312 -11.280 1.00 96.94 202 ASP A N 1
ATOM 1635 C CA . ASP A 1 202 ? 6.470 -8.258 -11.236 1.00 96.94 202 ASP A CA 1
ATOM 1636 C C . ASP A 1 202 ? 6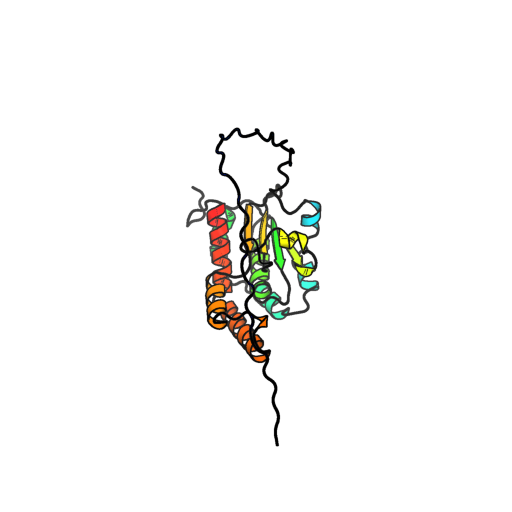.898 -9.659 -10.803 1.00 96.94 202 ASP A C 1
ATOM 1638 O O . ASP A 1 202 ? 6.257 -10.263 -9.942 1.00 96.94 202 ASP A O 1
ATOM 1642 N N . ALA A 1 203 ? 7.984 -10.180 -11.381 1.00 97.88 203 ALA A N 1
ATOM 1643 C CA . ALA A 1 203 ? 8.535 -11.472 -10.980 1.00 97.88 203 ALA A CA 1
ATOM 1644 C C . ALA A 1 203 ? 8.958 -11.452 -9.504 1.00 97.88 203 ALA A C 1
ATOM 1646 O O . ALA A 1 203 ? 8.554 -12.316 -8.730 1.00 97.88 203 ALA A O 1
ATOM 1647 N N . GLY A 1 204 ? 9.674 -10.404 -9.085 1.00 98.25 204 GLY A N 1
ATOM 1648 C CA . GLY A 1 204 ? 10.089 -10.233 -7.697 1.00 98.25 204 GLY A CA 1
ATOM 1649 C C . GLY A 1 204 ? 8.913 -10.203 -6.718 1.00 98.25 204 GLY A C 1
ATOM 1650 O O . GLY A 1 204 ? 8.981 -10.850 -5.674 1.00 98.25 204 GLY A O 1
ATOM 1651 N N . TYR A 1 205 ? 7.814 -9.524 -7.056 1.00 98.00 205 TYR A N 1
ATOM 1652 C CA . TYR A 1 205 ? 6.594 -9.530 -6.245 1.00 98.00 205 TYR A CA 1
ATOM 1653 C C . TYR A 1 205 ? 5.931 -10.900 -6.159 1.00 98.00 205 TYR A C 1
ATOM 1655 O O . TYR A 1 205 ? 5.539 -11.316 -5.067 1.00 98.00 205 TYR A O 1
ATOM 1663 N N . ARG A 1 206 ? 5.851 -11.630 -7.271 1.00 94.62 206 ARG A N 1
ATOM 1664 C CA . ARG A 1 206 ? 5.292 -12.988 -7.275 1.00 94.62 206 ARG A CA 1
ATOM 1665 C C . ARG A 1 206 ? 6.115 -13.951 -6.425 1.00 94.62 206 ARG A C 1
ATOM 1667 O O . ARG A 1 206 ? 5.527 -14.783 -5.747 1.00 94.62 206 ARG A O 1
ATOM 1674 N N . GLU A 1 207 ? 7.437 -13.809 -6.444 1.00 95.81 207 GLU A N 1
ATOM 1675 C CA . GLU A 1 207 ? 8.364 -14.723 -5.773 1.00 95.81 207 GLU A CA 1
ATOM 1676 C C . GLU A 1 207 ? 8.555 -14.420 -4.284 1.00 95.81 207 GLU A C 1
ATOM 1678 O O . GLU A 1 207 ? 8.548 -15.340 -3.473 1.00 95.81 207 GLU A O 1
ATOM 1683 N N . ARG A 1 208 ? 8.794 -13.153 -3.917 1.00 97.25 208 ARG A N 1
ATOM 1684 C CA . ARG A 1 208 ? 9.271 -12.823 -2.558 1.00 97.25 208 ARG A CA 1
ATOM 1685 C C . ARG A 1 208 ? 8.931 -11.431 -2.041 1.00 97.25 208 ARG A C 1
ATOM 1687 O O . ARG A 1 208 ? 8.764 -11.263 -0.838 1.00 97.25 208 ARG A O 1
ATOM 1694 N N . PHE A 1 209 ? 8.778 -10.419 -2.900 1.00 98.38 209 PHE A N 1
ATOM 1695 C CA . PHE A 1 209 ? 8.571 -9.051 -2.411 1.00 98.38 209 PHE A CA 1
ATOM 1696 C C . PHE A 1 209 ? 7.204 -8.844 -1.760 1.00 98.38 209 PHE A C 1
ATOM 1698 O O . PHE A 1 209 ? 7.119 -8.019 -0.854 1.00 98.38 209 PHE A O 1
ATOM 1705 N N 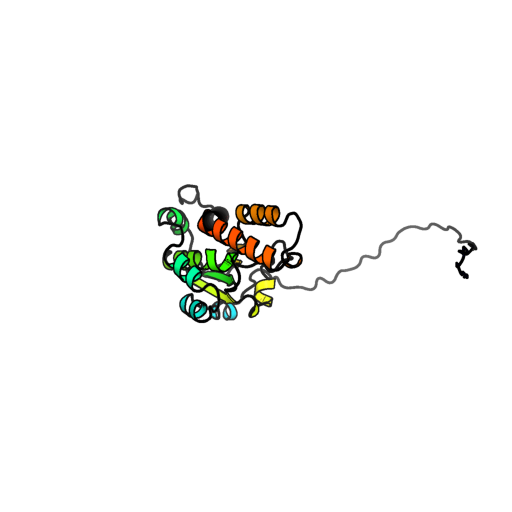. ARG A 1 210 ? 6.160 -9.596 -2.154 1.00 97.19 210 ARG A N 1
ATOM 1706 C CA . ARG A 1 210 ? 4.866 -9.585 -1.443 1.00 97.19 210 ARG A CA 1
ATOM 1707 C C . ARG A 1 210 ? 5.032 -10.048 0.003 1.00 97.19 210 ARG A C 1
ATOM 1709 O O . ARG A 1 210 ? 4.646 -9.325 0.916 1.00 97.19 210 ARG A O 1
ATOM 1716 N N . ARG A 1 211 ? 5.689 -11.196 0.204 1.00 97.75 211 ARG A N 1
ATOM 1717 C CA . ARG A 1 211 ? 5.974 -11.742 1.535 1.00 97.75 211 ARG A CA 1
ATOM 1718 C C . ARG A 1 211 ? 6.827 -10.782 2.365 1.00 97.75 211 ARG A C 1
ATOM 1720 O O . ARG A 1 211 ? 6.425 -10.410 3.458 1.00 97.75 211 ARG A O 1
ATOM 1727 N N . ALA A 1 212 ? 7.935 -10.293 1.807 1.00 98.38 212 ALA A N 1
ATOM 1728 C CA . ALA A 1 212 ? 8.813 -9.345 2.494 1.00 98.38 212 ALA A CA 1
ATOM 1729 C C . ALA A 1 212 ? 8.101 -8.032 2.875 1.00 98.38 212 ALA A C 1
ATOM 1731 O O . ALA A 1 212 ? 8.387 -7.446 3.914 1.00 98.38 212 ALA A O 1
ATOM 1732 N N . ASN A 1 213 ? 7.179 -7.548 2.037 1.00 98.19 213 ASN A N 1
ATOM 1733 C CA . ASN A 1 213 ? 6.349 -6.383 2.346 1.00 98.19 213 ASN A CA 1
ATOM 1734 C C . ASN A 1 213 ? 5.432 -6.643 3.545 1.00 98.19 213 ASN A C 1
ATOM 1736 O O . ASN A 1 213 ? 5.417 -5.852 4.487 1.00 98.19 213 ASN A O 1
ATOM 1740 N N . PHE A 1 214 ? 4.712 -7.762 3.505 1.00 98.38 214 PHE A N 1
ATOM 1741 C CA . PHE A 1 214 ? 3.816 -8.173 4.574 1.00 98.38 214 PHE A CA 1
ATOM 1742 C C . PHE A 1 214 ? 4.567 -8.348 5.902 1.00 98.38 214 PHE A C 1
ATOM 1744 O O . PHE A 1 214 ? 4.163 -7.766 6.908 1.00 98.38 214 PHE A O 1
ATOM 1751 N N . ASP A 1 215 ? 5.704 -9.048 5.890 1.00 98.06 215 ASP A N 1
ATOM 1752 C CA . ASP A 1 215 ? 6.527 -9.288 7.080 1.00 98.06 215 ASP A CA 1
ATOM 1753 C C . ASP A 1 215 ? 7.055 -7.986 7.703 1.00 98.06 215 ASP A C 1
ATOM 1755 O O . ASP A 1 215 ? 7.064 -7.848 8.926 1.00 98.06 215 ASP A O 1
ATOM 1759 N N . GLU A 1 216 ? 7.464 -7.001 6.895 1.00 98.25 216 GLU A N 1
ATOM 1760 C CA . GLU A 1 216 ? 7.938 -5.710 7.412 1.00 98.25 216 GLU A CA 1
ATOM 1761 C C . GLU A 1 216 ? 6.830 -4.906 8.096 1.00 98.25 216 GLU A C 1
ATOM 1763 O O . GLU A 1 216 ? 7.060 -4.303 9.148 1.00 98.25 216 GLU A O 1
ATOM 1768 N N . ILE A 1 217 ? 5.623 -4.895 7.530 1.00 98.19 217 ILE A N 1
ATOM 1769 C CA . ILE A 1 217 ? 4.492 -4.192 8.141 1.00 98.19 217 ILE A CA 1
ATOM 1770 C C . ILE A 1 217 ? 3.994 -4.961 9.375 1.00 98.19 217 ILE A C 1
ATOM 1772 O O . ILE A 1 217 ? 3.671 -4.345 10.391 1.00 98.19 217 ILE A O 1
ATOM 1776 N N . LEU A 1 218 ? 3.996 -6.297 9.344 1.00 97.56 218 LEU A N 1
ATOM 1777 C CA . LEU A 1 218 ? 3.689 -7.116 10.515 1.00 97.56 218 LEU A CA 1
ATOM 1778 C C . LEU A 1 218 ? 4.699 -6.863 11.643 1.00 97.56 218 LEU A C 1
ATOM 1780 O O . LEU A 1 218 ? 4.301 -6.679 12.791 1.00 97.56 218 LEU A O 1
ATOM 1784 N N . ALA A 1 219 ? 5.994 -6.787 11.330 1.00 97.31 219 ALA A N 1
ATOM 1785 C CA . ALA A 1 219 ? 7.034 -6.439 12.294 1.00 97.31 219 ALA A CA 1
ATOM 1786 C C . ALA A 1 219 ? 6.847 -5.021 12.857 1.00 97.31 219 ALA A C 1
ATOM 1788 O O . ALA A 1 219 ? 7.001 -4.821 14.062 1.00 97.31 219 ALA A O 1
ATOM 1789 N N . LEU A 1 220 ? 6.460 -4.052 12.018 1.00 97.62 220 LEU A N 1
ATOM 1790 C CA . LEU A 1 220 ? 6.123 -2.695 12.453 1.00 97.62 220 LEU A CA 1
ATOM 1791 C C . LEU A 1 220 ? 4.964 -2.695 13.460 1.00 97.62 220 LEU A C 1
ATOM 1793 O O . LEU A 1 220 ? 5.060 -2.040 14.497 1.00 97.62 220 LEU A O 1
ATOM 1797 N N . LEU A 1 221 ? 3.888 -3.434 13.176 1.00 97.62 221 LEU A N 1
ATOM 1798 C CA . LEU A 1 221 ? 2.733 -3.544 14.070 1.00 97.62 221 LEU A CA 1
ATOM 1799 C C . LEU A 1 221 ? 3.097 -4.265 15.372 1.00 97.62 221 LEU A C 1
ATOM 1801 O O . LEU A 1 221 ? 2.766 -3.771 16.446 1.00 97.62 221 LEU A O 1
ATOM 1805 N N . LYS A 1 222 ? 3.835 -5.379 15.299 1.00 95.81 222 LYS A N 1
ATOM 1806 C CA . LYS A 1 222 ? 4.330 -6.098 16.485 1.00 95.81 222 LYS A CA 1
ATOM 1807 C C . LYS A 1 222 ? 5.180 -5.198 17.376 1.00 95.81 222 LYS A C 1
ATOM 1809 O O . LYS A 1 222 ? 4.970 -5.172 18.584 1.00 95.81 222 LYS A O 1
ATOM 1814 N N . ALA A 1 223 ? 6.094 -4.428 16.786 1.00 96.44 223 ALA A N 1
ATOM 1815 C CA . ALA A 1 223 ? 6.930 -3.491 17.526 1.00 96.44 223 ALA A CA 1
ATOM 1816 C C . ALA A 1 223 ? 6.107 -2.366 18.169 1.00 96.44 223 ALA A C 1
ATOM 1818 O O . ALA A 1 223 ? 6.331 -2.042 19.333 1.00 96.44 223 ALA A O 1
ATOM 1819 N N . PHE A 1 224 ? 5.146 -1.795 17.434 1.00 96.81 224 PHE A N 1
ATOM 1820 C CA . PHE A 1 224 ? 4.302 -0.710 17.934 1.00 96.81 224 PHE A CA 1
ATOM 1821 C C . PHE A 1 224 ? 3.387 -1.156 19.085 1.00 96.81 224 PHE A C 1
ATOM 1823 O O . PHE A 1 224 ? 3.248 -0.439 20.070 1.00 96.81 224 PHE A O 1
ATOM 1830 N N . PHE A 1 225 ? 2.784 -2.342 18.976 1.00 96.06 225 PHE A N 1
ATOM 1831 C CA . PHE A 1 225 ? 1.868 -2.890 19.982 1.00 96.06 225 PHE A CA 1
ATOM 1832 C C . PHE A 1 225 ? 2.555 -3.786 21.022 1.00 96.06 225 PHE A C 1
ATOM 1834 O O . PHE A 1 225 ? 1.870 -4.426 21.814 1.00 96.06 225 PHE A O 1
ATOM 1841 N N . HIS A 1 226 ? 3.892 -3.834 21.035 1.00 94.06 226 HIS A N 1
ATOM 1842 C CA . HIS A 1 226 ? 4.685 -4.644 21.967 1.00 94.06 226 HIS A CA 1
ATOM 1843 C C . HIS A 1 226 ? 4.272 -6.126 22.010 1.00 94.06 226 HIS A C 1
ATOM 1845 O O . HIS A 1 226 ? 4.233 -6.753 23.068 1.00 94.06 226 HIS A O 1
ATOM 1851 N N . LEU A 1 227 ? 3.965 -6.694 20.844 1.00 89.12 227 LEU A N 1
ATOM 1852 C CA . LEU A 1 227 ? 3.587 -8.098 20.722 1.00 89.12 227 LEU A CA 1
ATOM 1853 C C . LEU A 1 227 ? 4.843 -8.970 20.798 1.00 89.12 227 LEU A C 1
ATOM 1855 O O . LEU A 1 227 ? 5.776 -8.788 20.009 1.00 89.12 227 LEU A O 1
ATOM 1859 N N . GLY A 1 228 ? 4.859 -9.929 21.726 1.00 72.88 228 GLY A N 1
ATOM 1860 C CA . GLY A 1 228 ? 5.901 -10.950 21.790 1.00 72.88 228 GLY A CA 1
ATOM 1861 C C . GLY A 1 228 ? 5.927 -11.843 20.537 1.00 72.88 228 GLY A C 1
ATOM 1862 O O . GLY A 1 228 ? 5.012 -11.785 19.707 1.00 72.88 228 GLY A O 1
ATOM 1863 N N . PRO A 1 229 ? 6.953 -12.702 20.388 1.00 61.62 229 PRO A N 1
ATOM 1864 C CA . PRO A 1 229 ? 7.053 -13.629 19.257 1.00 61.62 229 PRO A CA 1
ATOM 1865 C C . PRO A 1 229 ? 5.805 -14.518 19.099 1.00 61.62 229 PRO A C 1
ATOM 1867 O O . PRO A 1 229 ? 5.423 -14.800 17.965 1.00 61.62 229 PRO A O 1
ATOM 1870 N N . ASP A 1 230 ? 5.117 -14.824 20.206 1.00 63.66 230 ASP A N 1
ATOM 1871 C CA . ASP A 1 230 ? 3.934 -15.694 20.258 1.00 63.66 230 ASP A CA 1
ATOM 1872 C C . ASP A 1 230 ? 2.595 -14.932 20.378 1.00 63.66 230 ASP A C 1
ATOM 1874 O O . ASP A 1 230 ? 1.563 -15.522 20.687 1.00 63.66 230 ASP A O 1
ATOM 1878 N N . GLY A 1 231 ? 2.578 -13.606 20.181 1.00 53.09 231 GLY A N 1
ATOM 1879 C CA . GLY A 1 231 ? 1.344 -12.802 20.242 1.00 53.09 231 GLY A CA 1
ATOM 1880 C C . GLY A 1 231 ? 0.765 -12.580 21.648 1.00 53.09 231 GLY A C 1
ATOM 1881 O O . GLY A 1 231 ? -0.216 -11.853 21.791 1.00 53.09 231 GLY A O 1
ATOM 1882 N N . ALA A 1 232 ? 1.382 -13.133 22.694 1.00 45.84 232 ALA A N 1
ATOM 1883 C CA . ALA A 1 232 ? 1.113 -12.744 24.073 1.00 45.84 232 ALA A CA 1
ATOM 1884 C C . ALA A 1 232 ? 1.845 -11.423 24.370 1.00 45.84 232 ALA A C 1
ATOM 1886 O O . ALA A 1 232 ? 3.068 -11.337 24.232 1.00 45.84 232 ALA A O 1
ATOM 1887 N N . GLY A 1 233 ? 1.089 -10.377 24.712 1.00 47.41 233 GLY A N 1
ATOM 1888 C CA . GLY A 1 233 ? 1.655 -9.124 25.213 1.00 47.41 233 GLY A CA 1
ATOM 1889 C C . GLY A 1 233 ? 2.456 -9.371 26.495 1.00 47.41 233 GLY A C 1
ATOM 1890 O O . GLY A 1 233 ? 2.088 -10.239 27.288 1.00 47.41 233 GLY A O 1
ATOM 1891 N N . ALA A 1 234 ? 3.562 -8.642 26.649 1.00 43.44 234 ALA A N 1
ATOM 1892 C CA . ALA A 1 234 ? 4.348 -8.616 27.883 1.00 43.44 234 ALA A CA 1
ATOM 1893 C C . ALA A 1 234 ? 3.575 -7.969 29.043 1.00 43.44 234 ALA A C 1
ATOM 1895 O O . ALA A 1 234 ? 2.788 -7.030 28.777 1.00 43.44 234 ALA A O 1
#

Secondary structure (DSSP, 8-state):
----------PPPP----------------------------S-SS-HHHHTTSBPHHHHHHT--SS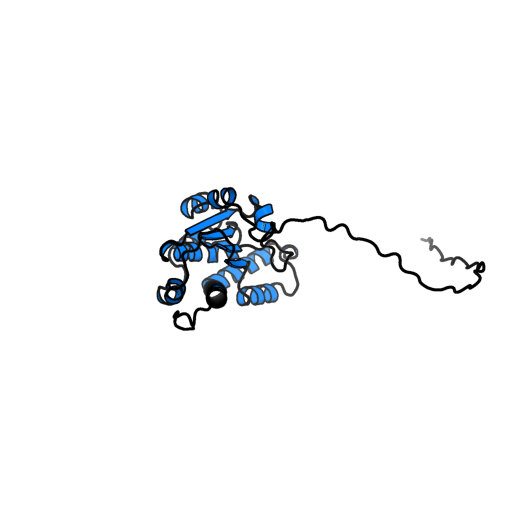HHHHHHHHH--S--HHHHGGGGGSPP-EEEEEE-TT-HHHHTTHHHHHHHHHHSTT-EEEEEEGGG-HHHHHTT-BTTTB--S-EEEEE-TT--EEEEEES--HHHHHHHHHHHTT--GGGS-HHHHHHHHHHHHHHIIIIIHHHHHHHHHHHHHHHTTB-TTS-B-